Protein AF-A0A7C1W7K2-F1 (afdb_monomer)

Structure (mmCIF, N/CA/C/O backbone):
data_AF-A0A7C1W7K2-F1
#
_entry.id   AF-A0A7C1W7K2-F1
#
loop_
_atom_site.group_PDB
_atom_site.id
_atom_site.type_symbol
_atom_site.label_atom_id
_atom_site.label_alt_id
_atom_site.label_comp_id
_atom_site.label_asym_id
_atom_site.label_entity_id
_atom_site.label_seq_id
_atom_site.pdbx_PDB_ins_code
_atom_site.Cartn_x
_atom_site.Cartn_y
_atom_site.Cartn_z
_atom_site.occupancy
_atom_site.B_iso_or_equiv
_atom_site.auth_seq_id
_atom_site.auth_comp_id
_atom_site.auth_asym_id
_atom_site.auth_atom_id
_atom_site.pdbx_PDB_model_num
ATOM 1 N N . MET A 1 1 ? -28.404 47.675 -40.140 1.00 45.94 1 MET A N 1
ATOM 2 C CA . MET A 1 1 ? -26.987 47.922 -39.804 1.00 45.94 1 MET A CA 1
ATOM 3 C C . MET A 1 1 ? -26.685 47.098 -38.566 1.00 45.94 1 MET A C 1
ATOM 5 O O . MET A 1 1 ? -27.194 47.443 -37.508 1.00 45.94 1 MET A O 1
ATOM 9 N N . GLY A 1 2 ? -26.005 45.960 -38.721 1.00 55.28 2 GLY A N 1
ATOM 10 C CA . GLY A 1 2 ? -25.665 45.081 -37.598 1.00 55.28 2 GLY A CA 1
ATOM 11 C C . GLY A 1 2 ? -24.657 45.755 -36.669 1.00 55.28 2 GLY A C 1
ATOM 12 O O . GLY A 1 2 ? -23.726 46.416 -37.135 1.00 55.28 2 GLY A O 1
ATOM 13 N N . THR A 1 3 ? -24.867 45.655 -35.359 1.00 69.38 3 THR A N 1
ATOM 14 C CA . THR A 1 3 ? -23.939 46.171 -34.350 1.00 69.38 3 THR A CA 1
ATOM 15 C C . THR A 1 3 ? -22.740 45.232 -34.240 1.00 69.38 3 THR A C 1
ATOM 17 O O . THR A 1 3 ? -22.863 44.087 -33.810 1.00 69.38 3 THR A O 1
ATOM 20 N N . ILE A 1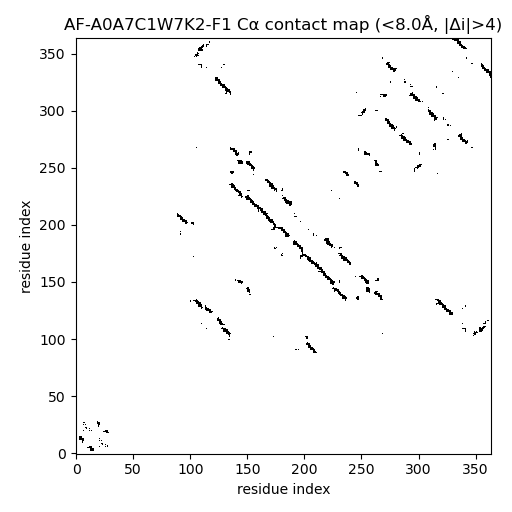 4 ? -21.559 45.718 -34.627 1.00 78.81 4 ILE A N 1
ATOM 21 C CA . ILE A 1 4 ? -20.304 44.970 -34.487 1.00 78.81 4 ILE A CA 1
ATOM 22 C C . ILE A 1 4 ? -20.014 44.782 -32.992 1.00 78.81 4 ILE A C 1
ATOM 24 O O . ILE A 1 4 ? -19.975 45.754 -32.235 1.00 78.81 4 ILE A O 1
ATOM 28 N N . ARG A 1 5 ? -19.825 43.529 -32.565 1.00 84.50 5 ARG A N 1
ATOM 29 C CA . ARG A 1 5 ? -19.473 43.160 -31.185 1.00 84.50 5 ARG A CA 1
ATOM 30 C C . ARG A 1 5 ? -17.991 42.804 -31.096 1.00 84.50 5 ARG A C 1
ATOM 32 O O . ARG A 1 5 ? -17.427 42.276 -32.051 1.00 84.50 5 ARG A O 1
ATOM 39 N N . TYR A 1 6 ? -17.385 43.051 -29.939 1.00 87.50 6 TYR A N 1
ATOM 40 C CA . TYR A 1 6 ? -15.977 42.751 -29.667 1.00 87.50 6 TYR A CA 1
ATOM 41 C C . TYR A 1 6 ? -15.849 41.841 -28.444 1.00 87.50 6 TYR A C 1
ATOM 43 O O . TYR A 1 6 ? -16.637 41.944 -27.503 1.00 87.50 6 TYR A O 1
ATOM 51 N N . CYS A 1 7 ? -14.856 40.952 -28.456 1.00 85.38 7 CYS A N 1
ATOM 52 C CA . CYS A 1 7 ? -14.532 40.091 -27.324 1.00 85.38 7 CYS A CA 1
ATOM 53 C C . CYS A 1 7 ? -14.009 40.917 -26.146 1.00 85.38 7 CYS A C 1
ATOM 55 O O . CYS A 1 7 ? -13.028 41.647 -26.291 1.00 85.38 7 CYS A O 1
ATOM 57 N N . LYS A 1 8 ? -14.602 40.736 -24.959 1.00 85.62 8 LYS A N 1
ATOM 58 C CA . LYS A 1 8 ? -14.179 41.435 -23.733 1.00 85.62 8 LYS A CA 1
ATOM 59 C C . LYS A 1 8 ? -12.743 41.119 -23.294 1.00 85.62 8 LYS A C 1
ATOM 61 O O . LYS A 1 8 ? -12.138 41.950 -22.631 1.00 85.62 8 LYS A O 1
ATOM 66 N N . LYS A 1 9 ? -12.206 39.941 -23.641 1.00 87.94 9 LYS A N 1
ATOM 67 C CA . LYS A 1 9 ? -10.846 39.525 -23.250 1.00 87.94 9 LYS A CA 1
ATOM 68 C C . LYS A 1 9 ? -9.782 40.028 -24.215 1.00 87.94 9 LYS A C 1
ATOM 70 O O . LYS A 1 9 ? -8.797 40.611 -23.792 1.00 87.94 9 LYS A O 1
ATOM 75 N N . CYS A 1 10 ? -9.960 39.746 -25.505 1.00 89.62 10 CYS A N 1
ATOM 76 C CA . CYS A 1 10 ? -8.891 39.894 -26.494 1.00 89.62 10 CYS A CA 1
ATOM 77 C C . CYS A 1 10 ? -9.176 40.957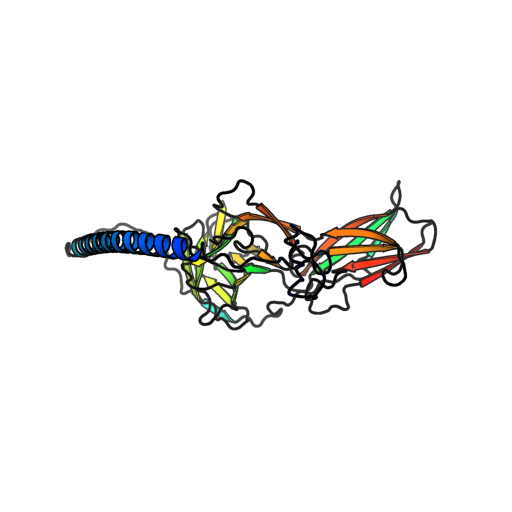 -27.565 1.00 89.62 10 CYS A C 1
ATOM 79 O O . CYS A 1 10 ? -8.391 41.101 -28.494 1.00 89.62 10 CYS A O 1
ATOM 81 N N . GLY A 1 11 ? -10.317 41.652 -27.503 1.00 88.06 11 GLY A N 1
ATOM 82 C CA . GLY A 1 11 ? -10.660 42.742 -28.425 1.00 88.06 11 GLY A CA 1
ATOM 83 C C . GLY A 1 11 ? -11.011 42.325 -29.860 1.00 88.06 11 GLY A C 1
ATOM 84 O O . GLY A 1 11 ? -11.332 43.185 -30.674 1.00 88.06 11 GLY A O 1
ATOM 85 N N . ALA A 1 12 ? -10.992 41.029 -30.186 1.00 89.56 12 ALA A N 1
ATOM 86 C CA . ALA A 1 12 ? -11.326 40.539 -31.524 1.00 89.56 12 ALA A CA 1
ATOM 87 C C . ALA A 1 12 ? -12.797 40.812 -31.885 1.00 89.56 12 ALA A C 1
ATOM 89 O O . ALA A 1 12 ? -13.678 40.723 -31.025 1.00 89.56 12 ALA A O 1
ATOM 90 N N . THR A 1 13 ? -13.073 41.104 -33.158 1.00 90.38 13 THR A N 1
ATOM 91 C CA . THR A 1 13 ? -14.437 41.233 -33.688 1.00 90.38 13 THR A CA 1
ATOM 92 C C . THR A 1 13 ? -15.157 39.888 -33.652 1.00 90.38 13 THR A C 1
ATOM 94 O O . THR A 1 13 ? -14.608 38.853 -34.028 1.00 90.38 13 THR A O 1
ATOM 97 N N . LEU A 1 14 ? -16.400 39.893 -33.179 1.00 85.50 14 LEU A N 1
ATOM 98 C CA . LEU A 1 14 ? -17.225 38.697 -33.058 1.00 85.50 14 LEU A CA 1
ATOM 99 C C . LEU A 1 14 ? -18.255 38.646 -34.192 1.00 85.50 14 LEU A C 1
ATOM 101 O O . LEU A 1 14 ? -18.975 39.633 -34.387 1.00 85.50 14 LEU A O 1
ATOM 105 N N . PRO A 1 15 ? -18.381 37.508 -34.898 1.00 81.75 15 PRO A N 1
ATOM 106 C CA . PRO A 1 15 ? -19.473 37.293 -35.840 1.00 81.75 15 PRO A CA 1
ATOM 107 C C . PRO A 1 15 ? -20.847 37.384 -35.150 1.00 81.75 15 PRO A C 1
ATOM 109 O O . PRO A 1 15 ? -20.985 37.136 -33.943 1.00 81.75 15 PRO A O 1
ATOM 112 N N . GLU A 1 16 ? -21.887 37.743 -35.907 1.00 80.56 16 GLU A N 1
ATOM 113 C CA . GLU A 1 16 ? -23.258 37.752 -35.386 1.00 80.56 16 GLU A CA 1
ATOM 114 C C . GLU A 1 16 ? -23.649 36.354 -34.867 1.00 80.56 16 GLU A C 1
ATOM 116 O O . GLU A 1 16 ? -23.307 35.335 -35.458 1.00 80.56 16 GLU A O 1
ATOM 121 N N . GLY A 1 17 ? -24.320 36.300 -33.711 1.00 77.69 17 GLY A N 1
ATOM 122 C CA . GLY A 1 17 ? -24.773 35.046 -33.089 1.00 77.69 17 GLY A CA 1
ATOM 123 C C . GLY A 1 17 ? -23.731 34.257 -32.281 1.00 77.69 17 GLY A C 1
ATOM 124 O O . GLY A 1 17 ? -24.109 33.330 -31.572 1.00 77.69 17 GLY A O 1
ATOM 125 N N . VAL A 1 18 ? -22.446 34.627 -32.307 1.00 79.44 18 VAL A N 1
ATOM 126 C CA . VAL A 1 18 ? -21.399 33.886 -31.581 1.00 79.44 18 VAL A CA 1
ATOM 127 C C . VAL A 1 18 ? -21.320 34.309 -30.108 1.00 79.44 18 VAL A C 1
ATOM 129 O O . VAL A 1 18 ? -21.151 35.492 -29.806 1.00 79.44 18 VAL A O 1
ATOM 132 N N . ASN A 1 19 ? -21.406 33.330 -29.199 1.00 83.25 19 ASN A N 1
ATOM 133 C CA . ASN A 1 19 ? -21.320 33.527 -27.743 1.00 83.25 19 ASN A CA 1
ATOM 134 C C . ASN A 1 19 ? -19.978 33.085 -27.141 1.00 83.25 19 ASN A C 1
ATOM 136 O O . ASN A 1 19 ? -19.748 33.321 -25.962 1.00 83.25 19 ASN A O 1
ATOM 140 N N . VAL A 1 20 ? -19.079 32.481 -27.921 1.00 86.38 20 VAL A N 1
ATOM 141 C CA . VAL A 1 20 ? -17.734 32.081 -27.477 1.00 86.38 20 VAL A CA 1
ATOM 142 C C . VAL A 1 20 ? -16.716 32.671 -28.433 1.00 86.38 20 VAL A C 1
ATOM 144 O O . VAL A 1 20 ? -16.828 32.485 -29.640 1.00 86.38 20 VAL A O 1
ATOM 147 N N . CYS A 1 21 ? -15.735 33.416 -27.924 1.00 85.94 21 CYS A N 1
ATOM 148 C CA . CYS A 1 21 ? -14.742 34.033 -28.795 1.00 85.94 21 CYS A CA 1
ATOM 149 C C . CYS A 1 21 ? -13.886 32.953 -29.483 1.00 85.94 21 CYS A C 1
ATOM 151 O O . CYS A 1 21 ? -13.169 32.243 -28.780 1.00 85.94 21 CYS A O 1
ATOM 153 N N . PRO A 1 22 ? -13.873 32.860 -30.825 1.00 85.12 22 PRO A N 1
ATOM 154 C CA . PRO A 1 22 ? -13.097 31.836 -31.527 1.00 85.12 22 PRO A CA 1
ATOM 155 C C . PRO A 1 22 ? -11.583 32.037 -31.391 1.00 85.12 22 PRO A C 1
ATOM 157 O O . PRO A 1 22 ? -10.827 31.103 -31.607 1.00 85.12 22 PRO A O 1
ATOM 160 N N . ASN A 1 23 ? -11.136 33.240 -31.014 1.00 89.62 23 ASN A N 1
ATOM 161 C CA . ASN A 1 23 ? -9.713 33.531 -30.860 1.00 89.62 23 ASN A CA 1
ATOM 162 C C . ASN A 1 23 ? -9.169 33.201 -29.460 1.00 89.62 23 ASN A C 1
ATOM 164 O O . ASN A 1 23 ? -7.979 32.966 -29.305 1.00 89.62 23 ASN A O 1
ATOM 168 N N . CYS A 1 24 ? -10.005 33.229 -28.415 1.00 87.31 24 CYS A N 1
ATOM 169 C CA . CYS A 1 24 ? -9.519 33.073 -27.036 1.00 87.31 24 CYS A CA 1
ATOM 170 C C . CYS A 1 24 ? -10.395 32.189 -26.136 1.00 87.31 24 CYS A C 1
ATOM 172 O O . CYS A 1 24 ? -10.182 32.165 -24.925 1.00 87.31 24 CYS A O 1
ATOM 174 N N . GLY A 1 25 ? -11.437 31.561 -26.683 1.00 83.12 25 GLY A N 1
ATOM 175 C CA . GLY A 1 25 ? -12.327 30.638 -25.974 1.00 83.12 25 GLY A CA 1
ATOM 176 C C . GLY A 1 25 ? -13.255 31.265 -24.927 1.00 83.12 25 GLY A C 1
ATOM 177 O O . GLY A 1 25 ? -14.030 30.552 -24.302 1.00 83.12 25 GLY A O 1
ATOM 178 N N . MET A 1 26 ? -13.222 32.586 -24.707 1.00 83.81 26 MET A N 1
ATOM 179 C CA . MET A 1 26 ? -14.008 33.196 -23.627 1.00 83.81 26 MET A CA 1
ATOM 180 C C . MET A 1 26 ? -15.488 33.334 -24.003 1.00 83.81 26 MET A C 1
ATOM 182 O O . MET A 1 26 ? -15.830 33.982 -25.001 1.00 83.81 26 MET A O 1
ATOM 186 N N . LEU A 1 27 ? -16.360 32.809 -23.140 1.00 84.62 27 LEU A N 1
ATOM 187 C CA . LEU A 1 27 ? -17.810 32.954 -23.225 1.00 84.62 27 LEU A CA 1
ATOM 188 C C . LEU A 1 27 ? -18.235 34.420 -22.995 1.00 84.62 27 LEU A C 1
ATOM 190 O O . LEU A 1 27 ? -17.823 35.066 -22.034 1.00 84.62 27 LEU A O 1
ATOM 194 N N . GLN A 1 28 ? -19.062 34.963 -23.883 1.00 83.38 28 GLN A N 1
ATOM 195 C CA . GLN A 1 28 ? -19.565 36.333 -23.847 1.00 83.38 28 GLN A CA 1
ATOM 196 C C . GLN A 1 28 ? -20.984 36.332 -23.266 1.00 83.38 28 GLN A C 1
ATOM 198 O O . GLN A 1 28 ? -21.970 36.327 -23.999 1.00 83.38 28 GLN A O 1
ATOM 203 N N . THR A 1 29 ? -21.106 36.312 -21.938 1.00 72.19 29 THR A N 1
ATOM 204 C CA . THR A 1 29 ? -22.416 36.364 -21.273 1.00 72.19 29 THR A CA 1
ATOM 205 C C . THR A 1 29 ? -23.039 37.759 -21.410 1.00 72.19 29 THR A C 1
ATOM 207 O O . THR A 1 29 ? -22.445 38.788 -21.059 1.00 72.19 29 THR A O 1
ATOM 210 N N . SER A 1 30 ? -24.259 37.820 -21.950 1.00 53.56 30 SER A N 1
ATOM 211 C CA . SER A 1 30 ? -25.086 39.025 -21.917 1.00 53.56 30 SER A CA 1
ATOM 212 C C . SER A 1 30 ? -25.728 39.161 -20.537 1.00 53.56 30 SER A C 1
ATOM 214 O O . SER A 1 30 ? -26.407 38.244 -20.080 1.00 53.56 30 SER A O 1
ATOM 216 N N . SER A 1 31 ? -25.535 40.312 -19.891 1.00 45.88 31 SER A N 1
ATOM 217 C CA . SER A 1 31 ? -26.195 40.674 -18.632 1.00 45.88 31 SER A CA 1
ATOM 218 C C . SER A 1 31 ? -27.718 40.625 -18.807 1.00 45.88 31 SER A C 1
ATOM 220 O O . SER A 1 31 ? -28.294 41.494 -19.462 1.00 45.88 31 SER A O 1
ATOM 222 N N . SER A 1 32 ? -28.372 39.598 -18.259 1.00 43.59 32 SER A N 1
ATOM 223 C CA . SER A 1 32 ? -29.831 39.487 -18.256 1.00 43.59 32 SER A CA 1
ATOM 224 C C . SER A 1 32 ? -30.368 39.895 -16.883 1.00 43.59 32 SER A C 1
ATOM 226 O O . SER A 1 32 ? -30.193 39.226 -15.869 1.00 43.59 32 SER A O 1
ATOM 228 N N . LYS A 1 33 ? -31.043 41.046 -16.845 1.00 43.16 33 LYS A N 1
ATOM 229 C CA . LYS A 1 33 ? -31.734 41.569 -15.656 1.00 43.16 33 LYS A CA 1
ATOM 230 C C . LYS A 1 33 ? -33.000 40.768 -15.280 1.00 43.16 33 LYS A C 1
ATOM 232 O O . LYS A 1 33 ? -33.741 41.205 -14.410 1.00 43.16 33 LYS A O 1
ATOM 237 N N . SER A 1 34 ? -33.267 39.613 -15.901 1.00 48.72 34 SER A N 1
ATOM 238 C CA . SER A 1 34 ? -34.472 38.802 -15.654 1.00 48.72 34 SER A CA 1
ATOM 239 C C . SER A 1 34 ? -34.296 37.699 -14.603 1.00 48.72 34 SER A C 1
ATOM 241 O O . SER A 1 34 ? -35.293 37.219 -14.076 1.00 48.72 34 SER A O 1
ATOM 243 N N . VAL A 1 35 ? -33.061 37.313 -14.255 1.00 49.94 35 VAL A N 1
ATOM 244 C CA . VAL A 1 35 ? -32.801 36.214 -13.298 1.00 49.94 35 VAL A CA 1
ATOM 245 C C . VAL A 1 35 ? -32.956 36.665 -11.838 1.00 49.94 35 VAL A C 1
ATOM 247 O O . VAL A 1 35 ? -33.403 35.895 -10.991 1.00 49.94 35 VAL A O 1
ATOM 250 N N . LEU A 1 36 ? -32.694 37.944 -11.542 1.00 47.72 36 LEU A N 1
ATOM 251 C CA . LEU A 1 36 ? -32.759 38.473 -10.172 1.00 47.72 36 LEU A CA 1
ATOM 252 C C . LEU A 1 36 ? -34.176 38.409 -9.567 1.00 47.72 36 LEU A C 1
ATOM 254 O O . LEU A 1 36 ? -34.328 38.195 -8.369 1.00 47.72 36 LEU A O 1
ATOM 258 N N . SER A 1 37 ? -35.219 38.547 -10.395 1.00 50.56 37 SER A N 1
ATOM 259 C CA . SER A 1 37 ? -36.613 38.487 -9.933 1.00 50.56 37 SER A CA 1
ATOM 260 C C . SER A 1 37 ? -37.058 37.072 -9.560 1.00 50.56 37 SER A C 1
ATOM 262 O O . SER A 1 37 ? -37.907 36.927 -8.688 1.00 50.56 37 SER A O 1
ATOM 264 N N . ALA A 1 38 ? -36.510 36.036 -10.201 1.00 55.28 38 ALA A N 1
ATOM 265 C CA . ALA A 1 38 ? -36.847 34.650 -9.885 1.00 55.28 38 ALA A CA 1
ATOM 266 C C . ALA A 1 38 ? -36.164 34.195 -8.586 1.00 55.28 38 ALA A C 1
ATOM 268 O O . ALA A 1 38 ? -36.787 33.529 -7.765 1.00 55.28 38 ALA A O 1
ATOM 269 N N . ILE A 1 39 ? -34.921 34.634 -8.355 1.00 61.81 39 ILE A N 1
ATOM 270 C CA . ILE A 1 39 ? -34.159 34.306 -7.141 1.00 61.81 39 ILE A CA 1
ATOM 271 C C . ILE A 1 39 ? -34.828 34.894 -5.889 1.00 61.81 39 ILE A C 1
ATOM 273 O O . ILE A 1 39 ? -34.931 34.207 -4.877 1.00 61.81 39 ILE A O 1
ATOM 277 N N . ILE A 1 40 ? -35.350 36.125 -5.959 1.00 66.69 40 ILE A N 1
ATOM 278 C CA . ILE A 1 40 ? -36.052 36.750 -4.822 1.00 66.69 40 ILE A CA 1
ATOM 279 C C . ILE A 1 40 ? -37.339 35.986 -4.469 1.00 66.69 40 ILE A C 1
ATOM 281 O O . ILE A 1 40 ? -37.640 35.806 -3.292 1.00 66.69 40 ILE A O 1
ATOM 285 N N . VAL A 1 41 ? -38.079 35.496 -5.469 1.00 67.88 41 VAL A N 1
ATOM 286 C CA . VAL A 1 41 ? -39.301 34.709 -5.232 1.00 67.88 41 VAL A CA 1
ATOM 287 C C . VAL A 1 41 ? -38.967 33.343 -4.629 1.00 67.88 41 VAL A C 1
ATOM 289 O O . VAL A 1 41 ? -39.630 32.931 -3.683 1.00 67.88 41 VAL A O 1
ATOM 292 N N . VAL A 1 42 ? -37.914 32.672 -5.105 1.00 69.62 42 VAL A N 1
ATOM 293 C CA . VAL A 1 42 ? -37.476 31.383 -4.542 1.00 69.62 42 VAL A CA 1
ATOM 294 C C . VAL A 1 42 ? -36.988 31.547 -3.101 1.00 69.62 42 VAL A C 1
ATOM 296 O O . VAL A 1 42 ? -37.401 30.765 -2.252 1.00 69.62 42 VAL A O 1
ATOM 299 N N . MET A 1 43 ? -36.211 32.593 -2.791 1.00 70.31 43 MET A N 1
ATOM 300 C CA . MET A 1 43 ? -35.745 32.848 -1.419 1.00 70.31 43 MET A CA 1
ATOM 301 C C . MET A 1 43 ? -36.884 33.167 -0.440 1.00 70.31 43 MET A C 1
ATOM 303 O O . MET A 1 43 ? -36.829 32.773 0.722 1.00 70.31 43 MET A O 1
ATOM 307 N N . LEU A 1 44 ? -37.944 33.844 -0.892 1.00 71.31 44 LEU A N 1
ATOM 308 C CA . LEU A 1 44 ? -39.124 34.093 -0.056 1.00 71.31 44 LEU A CA 1
ATOM 309 C C . LEU A 1 44 ? -39.926 32.812 0.213 1.00 71.31 44 LEU A C 1
ATOM 311 O O . LEU A 1 44 ? -40.418 32.623 1.325 1.00 71.31 44 LEU A O 1
ATOM 315 N N . VAL A 1 45 ? -40.037 31.920 -0.775 1.00 73.12 45 VAL A N 1
ATOM 316 C CA . VAL A 1 45 ? -40.736 30.636 -0.613 1.00 73.12 45 VAL A CA 1
ATOM 317 C C . VAL A 1 45 ? -39.943 29.684 0.286 1.00 73.12 45 VAL A C 1
ATOM 319 O O . VAL A 1 45 ? -40.540 29.051 1.156 1.00 73.12 45 VAL A O 1
ATOM 322 N N . THR A 1 46 ? -38.614 29.616 0.154 1.00 68.19 46 THR A N 1
ATOM 323 C CA . THR A 1 46 ? -37.780 28.782 1.036 1.00 68.19 46 THR A CA 1
ATOM 324 C C . THR A 1 46 ? -37.759 29.300 2.470 1.00 68.19 46 THR A C 1
ATOM 326 O O . THR A 1 46 ? -37.831 28.491 3.390 1.00 68.19 46 THR A O 1
ATOM 329 N N . ALA A 1 47 ? -37.763 30.619 2.690 1.00 73.88 47 ALA A N 1
ATOM 330 C CA . ALA A 1 47 ? -37.877 31.187 4.034 1.00 73.88 47 ALA A CA 1
ATOM 331 C C . ALA A 1 47 ? -39.225 30.844 4.700 1.00 73.88 47 ALA A C 1
ATOM 333 O O . ALA A 1 47 ? -39.259 30.480 5.873 1.00 73.88 47 ALA A O 1
ATOM 334 N N . LEU A 1 48 ? -40.336 30.898 3.955 1.00 69.88 48 LEU A N 1
ATOM 335 C CA . LEU A 1 48 ? -41.665 30.547 4.477 1.00 69.88 48 LEU A CA 1
ATOM 336 C C . LEU A 1 48 ? -41.797 29.050 4.803 1.00 69.88 48 LEU A C 1
ATOM 338 O O . LEU A 1 48 ? -42.377 28.687 5.831 1.00 69.88 48 LEU A O 1
ATOM 342 N N . LEU A 1 49 ? -41.234 28.179 3.962 1.00 69.12 49 LEU A N 1
ATOM 343 C CA . LEU A 1 49 ? -41.208 26.736 4.222 1.00 69.12 49 LEU A CA 1
ATOM 344 C C . LEU A 1 49 ? -40.2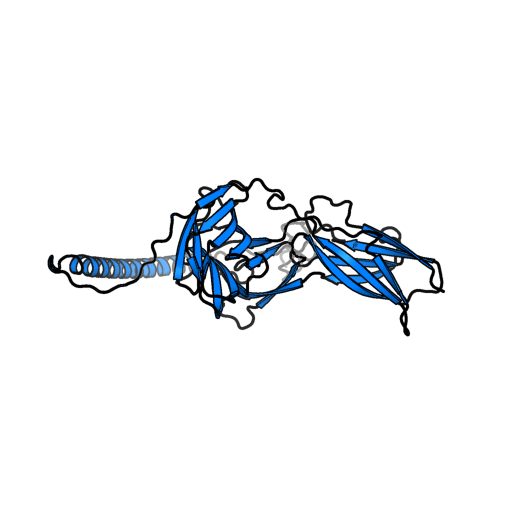53 26.382 5.372 1.00 69.12 49 LEU A C 1
ATOM 346 O O . LEU A 1 49 ? -40.598 25.549 6.206 1.00 69.12 49 LEU A O 1
ATOM 350 N N . GLY A 1 50 ? -39.111 27.067 5.476 1.00 69.50 50 GLY A N 1
ATOM 351 C CA . GLY A 1 50 ? -38.134 26.881 6.550 1.00 69.50 50 GLY A CA 1
ATOM 352 C C . GLY A 1 50 ? -38.689 27.222 7.932 1.00 69.50 50 GLY A C 1
ATOM 353 O O . GLY A 1 50 ? -38.509 26.443 8.859 1.00 69.50 50 GLY A O 1
ATOM 354 N N . VAL A 1 51 ? -39.441 28.321 8.074 1.00 69.06 51 VAL A N 1
ATOM 355 C CA . VAL A 1 51 ? -40.081 28.684 9.357 1.00 69.06 51 VAL A CA 1
ATOM 356 C C . VAL A 1 51 ? -41.145 27.659 9.764 1.00 69.06 51 VAL A C 1
ATOM 358 O O . VAL A 1 51 ? -41.265 27.327 10.941 1.00 69.06 51 VAL A O 1
ATOM 361 N N . SER A 1 52 ? -41.877 27.109 8.792 1.00 63.91 52 SER A N 1
ATOM 362 C CA . SER A 1 52 ? -42.882 26.066 9.041 1.00 63.91 52 SER A CA 1
ATOM 363 C C . SER A 1 52 ? -42.234 24.748 9.489 1.00 63.91 52 SER A C 1
ATOM 365 O O . SER A 1 52 ? -42.747 24.079 10.382 1.00 63.91 52 SER A O 1
ATOM 367 N N . PHE A 1 53 ? -41.081 24.402 8.910 1.00 59.81 53 PHE A N 1
ATOM 368 C CA . PHE A 1 53 ? -40.286 23.234 9.295 1.00 59.81 53 PHE A CA 1
ATOM 369 C C . PHE A 1 53 ? -39.630 23.408 10.675 1.00 59.81 53 PHE A C 1
ATOM 371 O O . PHE A 1 53 ? -39.637 22.480 11.479 1.00 59.81 53 PHE A O 1
ATOM 378 N N . PHE A 1 54 ? -39.149 24.614 10.996 1.00 59.16 54 PHE A N 1
ATOM 379 C CA . PHE A 1 54 ? -38.553 24.919 12.302 1.00 59.16 54 PHE A CA 1
ATOM 380 C C . PHE A 1 54 ? -39.572 24.823 13.446 1.00 59.16 54 PHE A C 1
ATOM 382 O O . PHE A 1 54 ? -39.257 24.270 14.495 1.00 59.16 54 PHE A O 1
ATOM 389 N N . MET A 1 55 ? -40.814 25.282 13.234 1.00 60.94 55 MET A N 1
ATOM 390 C CA . MET A 1 55 ? -41.883 25.108 14.229 1.00 60.94 55 MET A CA 1
ATOM 391 C C . MET A 1 55 ? -42.264 23.634 14.435 1.00 60.94 55 MET A C 1
ATOM 393 O O . MET A 1 55 ? -42.607 23.252 15.548 1.00 60.94 55 MET A O 1
ATOM 397 N N . MET A 1 56 ? -42.165 22.793 13.399 1.00 60.28 56 MET A N 1
ATOM 398 C CA . MET A 1 56 ? -42.426 21.353 13.522 1.00 60.28 56 MET A CA 1
ATOM 399 C C . MET A 1 56 ? -41.320 20.622 14.305 1.00 60.28 56 MET A C 1
ATOM 401 O O . MET A 1 56 ? -41.619 19.718 15.079 1.00 60.28 56 MET A O 1
ATOM 405 N N . LEU A 1 57 ? -40.054 21.024 14.147 1.00 55.59 57 LEU A N 1
ATOM 406 C CA . LEU A 1 57 ? -38.928 20.453 14.901 1.00 55.59 57 LEU A CA 1
ATOM 407 C C . LEU A 1 57 ? -38.969 20.811 16.394 1.00 55.59 57 LEU A C 1
ATOM 409 O O . LEU A 1 57 ? -38.629 19.975 17.229 1.00 55.59 57 LEU A O 1
ATOM 413 N N . GLU A 1 58 ? -39.422 22.018 16.741 1.00 58.56 58 GLU A N 1
ATOM 414 C CA . GLU A 1 58 ? -39.534 22.443 18.144 1.00 58.56 58 GLU A CA 1
ATOM 415 C C . GLU A 1 58 ? -40.651 21.696 18.902 1.00 58.56 58 GLU A C 1
ATOM 417 O O . GLU A 1 58 ? -40.554 21.495 20.114 1.00 58.56 58 GLU A O 1
ATOM 422 N N . ASP A 1 59 ? -41.697 21.242 18.202 1.00 55.44 59 ASP A N 1
ATOM 423 C CA . ASP A 1 59 ? -42.720 20.367 18.791 1.00 55.44 59 ASP A CA 1
ATOM 424 C C . ASP A 1 59 ? -42.189 18.938 19.012 1.00 55.44 59 ASP A C 1
ATOM 426 O O . ASP A 1 59 ? -42.483 18.335 20.045 1.00 55.44 59 ASP A O 1
ATOM 430 N N . ILE A 1 60 ? -41.339 18.423 18.112 1.00 56.41 60 ILE A N 1
ATOM 431 C CA . ILE A 1 60 ? -40.700 17.102 18.261 1.00 56.41 60 ILE A CA 1
ATOM 432 C C . ILE A 1 60 ? -39.700 17.098 19.432 1.00 56.41 60 ILE A C 1
ATOM 434 O O . ILE A 1 60 ? -39.678 16.140 20.208 1.00 56.41 60 ILE A O 1
ATOM 438 N N . SER A 1 61 ? -38.925 18.173 19.632 1.00 54.78 61 SER A N 1
ATOM 439 C CA . SER A 1 61 ? -37.963 18.243 20.747 1.00 54.78 61 SER A CA 1
ATOM 440 C C . SER A 1 61 ? -38.655 18.280 22.119 1.00 54.78 61 SER A C 1
ATOM 442 O O . SER A 1 61 ? -38.198 17.648 23.075 1.00 54.78 61 SER A O 1
ATOM 444 N N . LYS A 1 62 ? -39.806 18.960 22.217 1.00 54.50 62 LYS A N 1
ATOM 445 C CA . LYS A 1 62 ? -40.613 19.012 23.450 1.00 54.50 62 LYS A CA 1
ATOM 446 C C . LYS A 1 62 ? -41.282 17.675 23.772 1.00 54.50 62 LYS A C 1
ATOM 448 O O . LYS A 1 62 ? -41.559 17.401 24.942 1.00 54.50 62 LYS A O 1
ATOM 453 N N . GLU A 1 63 ? -41.542 16.838 22.769 1.00 53.41 63 GLU A N 1
ATOM 454 C CA . GLU A 1 63 ? -42.074 15.487 22.970 1.00 53.41 63 GLU A CA 1
ATOM 455 C C . GLU A 1 63 ? -40.982 14.507 23.435 1.00 53.41 63 GLU A C 1
ATOM 457 O O . GLU A 1 63 ? -41.241 13.692 24.325 1.00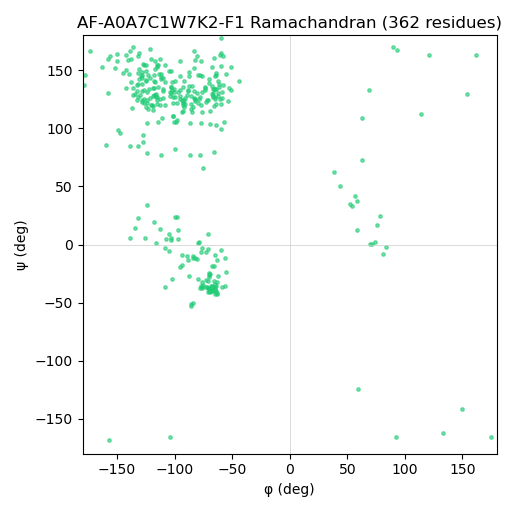 53.41 63 GLU A O 1
ATOM 462 N N . SER A 1 64 ? -39.740 14.645 22.945 1.00 50.38 64 SER A N 1
ATOM 463 C CA . SER A 1 64 ? -38.605 13.833 23.411 1.00 50.38 64 SER A CA 1
ATOM 464 C C . SER A 1 64 ? -38.191 14.137 24.854 1.00 50.38 64 SER A C 1
ATOM 466 O O . SER A 1 64 ? -37.948 13.207 25.620 1.00 50.38 64 SER A O 1
ATOM 468 N N . GLU A 1 65 ? -38.191 15.404 25.283 1.00 48.16 65 GLU A N 1
ATOM 469 C CA . GLU A 1 65 ? -37.855 15.761 26.675 1.00 48.16 65 GLU A CA 1
ATOM 470 C C . GLU A 1 65 ? -38.871 15.185 27.679 1.00 48.16 65 GLU A C 1
ATOM 472 O O . GLU A 1 65 ? -38.494 14.688 28.743 1.00 48.16 65 GLU A O 1
ATOM 477 N N . ARG A 1 66 ? -40.159 15.130 27.307 1.00 46.84 66 ARG A N 1
ATOM 478 C CA . ARG A 1 66 ? -41.199 14.471 28.122 1.00 46.84 66 ARG A CA 1
ATOM 479 C C . ARG A 1 66 ? -41.058 12.950 28.175 1.00 46.84 66 ARG A C 1
ATOM 481 O O . ARG A 1 66 ? -41.527 12.336 29.134 1.00 46.84 66 ARG A O 1
ATOM 488 N N . PHE A 1 67 ? -40.433 12.342 27.168 1.00 41.28 67 PHE A N 1
ATOM 489 C CA . PHE A 1 67 ? -40.141 10.909 27.155 1.00 41.28 67 PHE A CA 1
ATOM 490 C C . PHE A 1 67 ? -38.969 10.561 28.090 1.00 41.28 67 PHE A C 1
ATOM 492 O O . PHE A 1 67 ? -39.020 9.537 28.771 1.00 41.28 67 PHE A O 1
ATOM 499 N N . PHE A 1 68 ? -37.966 11.441 28.203 1.00 42.69 68 PHE A N 1
ATOM 500 C CA . PHE A 1 68 ? -36.813 11.241 29.090 1.00 42.69 68 PHE A CA 1
ATOM 501 C C . PHE A 1 68 ? -37.119 11.502 30.575 1.00 42.69 68 PHE A C 1
ATOM 503 O O . PHE A 1 68 ? -36.657 10.743 31.430 1.00 42.69 68 PHE A O 1
ATOM 510 N N . GLU A 1 69 ? -37.956 12.487 30.922 1.00 39.62 69 GLU A N 1
ATOM 511 C CA . GLU A 1 69 ? -38.311 12.737 32.334 1.00 39.62 69 GLU A CA 1
ATOM 512 C C . GLU A 1 69 ? -39.213 11.648 32.948 1.00 39.62 69 GLU A C 1
ATOM 514 O O . GLU A 1 69 ? -39.160 11.414 34.157 1.00 39.62 69 GLU A O 1
ATOM 519 N N . ASN A 1 70 ? -39.983 10.913 32.137 1.00 40.41 70 ASN A N 1
ATOM 520 C CA . ASN A 1 70 ? -40.800 9.790 32.617 1.00 40.41 70 ASN A CA 1
ATOM 521 C C . ASN A 1 70 ? -40.011 8.481 32.809 1.00 40.41 70 ASN A C 1
ATOM 523 O O . ASN A 1 70 ? -40.527 7.564 33.447 1.00 40.41 70 ASN A O 1
ATOM 527 N N . SER A 1 71 ? -38.771 8.385 32.310 1.00 44.72 71 SER A N 1
ATOM 528 C CA . SER A 1 71 ? -37.926 7.194 32.490 1.00 44.72 71 SER A CA 1
ATOM 529 C C . SER A 1 71 ? -37.083 7.223 33.774 1.00 44.72 71 SER A C 1
ATOM 531 O O . SER A 1 71 ? -36.566 6.184 34.174 1.00 44.72 71 SER A O 1
ATOM 533 N N . ASN A 1 72 ? -36.963 8.377 34.445 1.00 39.62 72 ASN A N 1
ATOM 534 C CA . ASN A 1 72 ? -36.071 8.560 35.602 1.00 39.62 72 ASN A CA 1
ATOM 535 C C . ASN A 1 72 ? -36.774 8.602 36.971 1.00 39.62 72 ASN A C 1
ATOM 537 O O . ASN A 1 72 ? -36.130 8.869 37.983 1.00 39.62 72 ASN A O 1
ATOM 541 N N . ASN A 1 73 ? -38.071 8.288 37.045 1.00 39.88 73 ASN A N 1
ATOM 542 C CA . ASN A 1 73 ? -38.795 8.158 38.314 1.00 39.88 73 ASN A CA 1
ATOM 543 C C . ASN A 1 73 ? -39.459 6.780 38.435 1.00 39.88 73 ASN A C 1
ATOM 545 O O . ASN A 1 73 ? -40.663 6.623 38.241 1.00 39.88 73 ASN A O 1
ATOM 549 N N . GLY A 1 74 ? -38.656 5.773 38.788 1.00 31.12 74 GLY A N 1
ATOM 550 C CA . GLY A 1 74 ? -39.127 4.411 39.028 1.00 31.12 74 GLY A CA 1
ATOM 551 C C . GLY A 1 74 ? -38.172 3.567 39.874 1.00 31.12 74 GLY A C 1
ATOM 552 O O . GLY A 1 74 ? -37.395 2.795 39.341 1.00 31.12 74 GLY A O 1
ATOM 553 N N . ASN A 1 75 ? -38.319 3.684 41.196 1.00 34.81 75 ASN A N 1
ATOM 554 C CA . ASN A 1 75 ? -38.040 2.683 42.235 1.00 34.81 75 ASN A CA 1
ATOM 555 C C . ASN A 1 75 ? -36.616 2.141 42.479 1.00 34.81 75 ASN A C 1
ATOM 557 O O . ASN A 1 75 ? -36.120 1.220 41.843 1.00 34.81 75 ASN A O 1
ATOM 561 N N . SER A 1 76 ? -36.099 2.582 43.630 1.00 37.34 76 SER A N 1
ATOM 562 C CA . SER A 1 76 ? -35.307 1.797 44.580 1.00 37.34 76 SER A CA 1
ATOM 563 C C . SER A 1 76 ? -36.040 0.504 44.994 1.00 37.34 76 SER A C 1
ATOM 565 O O . SER A 1 76 ? -37.139 0.609 45.540 1.00 37.34 76 SER A O 1
ATOM 567 N N . MET A 1 77 ? -35.415 -0.665 44.801 1.00 32.62 77 MET A N 1
ATOM 568 C CA . MET A 1 77 ? -35.342 -1.835 45.711 1.00 32.62 77 MET A CA 1
ATOM 569 C C . MET A 1 77 ? -35.112 -3.144 44.934 1.00 32.62 77 MET A C 1
ATOM 571 O O . MET A 1 77 ? -35.923 -3.488 44.083 1.00 32.62 77 MET A O 1
ATOM 575 N N . GLY A 1 78 ? -34.113 -3.925 45.366 1.00 31.73 78 GLY A N 1
ATOM 576 C CA . GLY A 1 78 ? -34.127 -5.392 45.277 1.00 31.73 78 GLY A CA 1
ATOM 577 C C . GLY A 1 78 ? -33.094 -6.027 44.345 1.00 31.73 78 GLY A C 1
ATOM 578 O O . GLY A 1 78 ? -33.204 -5.907 43.132 1.00 31.73 78 GLY A O 1
ATOM 579 N N . ASP A 1 79 ? -32.138 -6.739 44.950 1.00 35.91 79 ASP A N 1
ATOM 580 C CA . ASP A 1 79 ? -31.315 -7.789 44.338 1.00 35.91 79 ASP A CA 1
ATOM 581 C C . ASP A 1 79 ? -32.143 -8.752 43.467 1.00 35.91 79 ASP A C 1
ATOM 583 O O . ASP A 1 79 ? -33.219 -9.176 43.884 1.00 35.91 79 ASP A O 1
ATOM 587 N N . GLU A 1 80 ? -31.602 -9.168 42.317 1.00 35.00 80 GLU A N 1
ATOM 588 C CA . GLU A 1 80 ? -31.261 -10.572 42.023 1.00 35.00 80 GLU A CA 1
ATOM 589 C C . GLU A 1 80 ? -30.603 -10.699 40.635 1.00 35.00 80 GLU A C 1
ATOM 591 O O . GLU A 1 80 ? -30.872 -9.938 39.709 1.00 35.00 80 GLU A O 1
ATOM 596 N N . GLY A 1 81 ? -29.663 -11.640 40.538 1.00 35.12 81 GLY A N 1
ATOM 597 C CA . GLY A 1 81 ? -28.653 -11.736 39.490 1.00 35.12 81 GLY A CA 1
ATOM 598 C C . GLY A 1 81 ? -29.165 -11.950 38.064 1.00 35.12 81 GLY A C 1
ATOM 599 O O . GLY A 1 81 ? -30.022 -12.786 37.791 1.00 35.12 81 GLY A O 1
ATOM 600 N N . GLY A 1 82 ? -28.499 -11.261 37.141 1.00 28.48 82 GLY A N 1
ATOM 601 C CA . GLY A 1 82 ? -28.488 -11.534 35.711 1.00 28.48 82 GLY A CA 1
ATOM 602 C C . GLY A 1 82 ? -27.118 -11.149 35.167 1.00 28.48 82 GLY A C 1
ATOM 603 O O . GLY A 1 82 ? -26.862 -9.977 34.917 1.00 28.48 82 GLY A O 1
ATOM 604 N N . ASN A 1 83 ? -26.221 -12.132 35.058 1.00 29.64 83 ASN A N 1
ATOM 605 C CA . ASN A 1 83 ? -24.890 -11.982 34.473 1.00 29.64 83 ASN A CA 1
ATOM 606 C C . ASN A 1 83 ? -25.003 -11.517 33.013 1.00 29.64 83 ASN A C 1
ATOM 608 O O . ASN A 1 83 ? -25.175 -12.343 32.119 1.00 29.64 83 ASN A O 1
ATOM 612 N N . ASN A 1 84 ? -24.827 -10.221 32.772 1.00 31.03 84 ASN A N 1
ATOM 613 C CA . ASN A 1 84 ? -24.101 -9.781 31.590 1.00 31.03 84 ASN A CA 1
ATOM 614 C C . ASN A 1 84 ? -22.631 -9.775 31.987 1.00 31.03 84 ASN A C 1
ATOM 616 O O . ASN A 1 84 ? -22.192 -8.922 32.758 1.00 31.03 84 ASN A O 1
ATOM 620 N N . SER A 1 85 ? -21.897 -10.776 31.511 1.00 30.58 85 SER A N 1
ATOM 621 C CA . SER A 1 85 ? -20.447 -10.844 31.628 1.00 30.58 85 SER A CA 1
ATOM 622 C C . SER A 1 85 ? -19.832 -9.710 30.804 1.00 30.58 85 SER A C 1
ATOM 624 O O . SER A 1 85 ? -19.405 -9.919 29.676 1.00 30.58 85 SER A O 1
ATOM 626 N N . PHE A 1 86 ? -19.820 -8.500 31.356 1.00 32.72 86 PHE A N 1
ATOM 627 C CA . PHE A 1 86 ? -18.864 -7.480 30.957 1.00 32.72 86 PHE A CA 1
ATOM 628 C C . PHE A 1 86 ? -17.503 -7.964 31.450 1.00 32.72 86 PHE A C 1
ATOM 630 O O . PHE A 1 86 ? -17.223 -7.961 32.650 1.00 32.72 86 PHE A O 1
ATOM 637 N N . VAL A 1 87 ? -16.690 -8.463 30.521 1.00 38.91 87 VAL A N 1
ATOM 638 C CA . VAL A 1 87 ? -15.253 -8.592 30.743 1.00 38.91 87 VAL A CA 1
ATOM 639 C C . VAL A 1 87 ? -14.755 -7.174 31.003 1.00 38.91 87 VAL A C 1
ATOM 641 O O . VAL A 1 87 ? -14.991 -6.277 30.198 1.00 38.91 87 VAL A O 1
ATOM 644 N N . SER A 1 88 ? -14.157 -6.943 32.169 1.00 35.97 88 SER A N 1
ATOM 645 C CA . SER A 1 88 ? -13.468 -5.688 32.441 1.00 35.97 88 SER A CA 1
ATOM 646 C C . SER A 1 88 ? -12.288 -5.593 31.479 1.00 35.97 88 SER A C 1
ATOM 648 O O . SER A 1 88 ? -11.290 -6.279 31.688 1.00 35.97 88 SER A O 1
ATOM 650 N N . GLN A 1 89 ? -12.413 -4.796 30.423 1.00 60.94 89 GLN A N 1
ATOM 651 C CA . GLN A 1 89 ? -11.267 -4.401 29.611 1.00 60.94 89 GLN A CA 1
ATOM 652 C C . GLN A 1 89 ? -10.338 -3.558 30.485 1.00 60.94 89 GLN A C 1
ATOM 654 O O . GLN A 1 89 ? -10.798 -2.690 31.237 1.00 60.94 89 GLN A O 1
ATOM 659 N N . GLY A 1 90 ? -9.039 -3.850 30.439 1.00 67.25 90 GLY A N 1
ATOM 660 C CA . GLY A 1 90 ? -8.036 -2.938 30.977 1.00 67.25 90 GLY A CA 1
ATOM 661 C C . GLY A 1 90 ? -8.104 -1.578 30.270 1.00 67.25 90 GLY A C 1
ATOM 662 O O . GLY A 1 90 ? -8.728 -1.426 29.221 1.00 67.25 90 GLY A O 1
ATOM 663 N N . GLU A 1 91 ? -7.480 -0.565 30.863 1.00 88.25 91 GLU A N 1
ATOM 664 C CA . GLU A 1 91 ? -7.415 0.773 30.268 1.00 88.25 91 GLU A CA 1
ATOM 665 C C . GLU A 1 91 ? -6.626 0.736 28.947 1.00 88.25 91 GLU A C 1
ATOM 667 O O . GLU A 1 91 ? -5.550 0.135 28.888 1.00 88.25 91 GLU A O 1
ATOM 672 N N . ILE A 1 92 ? -7.153 1.373 27.892 1.00 94.06 92 ILE A N 1
ATOM 673 C CA . ILE A 1 92 ? -6.454 1.502 26.606 1.00 94.06 92 ILE A CA 1
ATOM 674 C C . ILE A 1 92 ? -5.166 2.293 26.826 1.00 94.06 92 ILE A C 1
ATOM 676 O O . ILE A 1 92 ? -5.177 3.375 27.414 1.00 94.06 92 ILE A O 1
ATOM 680 N N . MET A 1 93 ? -4.050 1.766 26.328 1.00 95.12 93 MET A N 1
ATOM 681 C CA . MET A 1 93 ? -2.754 2.432 26.409 1.00 95.12 93 MET A CA 1
ATOM 682 C C . MET A 1 93 ? -2.400 3.057 25.065 1.00 95.12 93 MET A C 1
ATOM 684 O O . MET A 1 93 ? -2.509 2.407 24.030 1.00 95.12 93 MET A O 1
ATOM 688 N N . LEU A 1 94 ? -1.914 4.295 25.098 1.00 94.75 94 LEU A N 1
ATOM 689 C CA . LEU A 1 94 ? -1.419 5.014 23.928 1.00 94.75 94 LEU A CA 1
ATOM 690 C C . LEU A 1 94 ? 0.061 5.348 24.130 1.00 94.75 94 LEU A C 1
ATOM 692 O O . LEU A 1 94 ? 0.424 6.058 25.072 1.00 94.75 94 LEU A O 1
ATOM 696 N N . LEU A 1 95 ? 0.920 4.833 23.255 1.00 94.62 95 LEU A N 1
ATOM 697 C CA . LEU A 1 95 ? 2.370 4.984 23.341 1.00 94.62 95 LEU A CA 1
ATOM 698 C C . LEU A 1 95 ? 2.899 5.605 22.053 1.00 94.62 95 LEU A C 1
ATOM 700 O O . LEU A 1 95 ? 2.689 5.053 20.981 1.00 94.62 95 LEU A O 1
ATOM 704 N N . LYS A 1 96 ? 3.619 6.726 22.153 1.00 92.56 96 LYS A N 1
ATOM 705 C CA . LYS A 1 96 ? 4.303 7.304 20.991 1.00 92.56 96 LYS A CA 1
ATOM 706 C C . LYS A 1 96 ? 5.351 6.320 20.474 1.00 92.56 96 LYS A C 1
ATOM 708 O O . LYS A 1 96 ? 6.182 5.839 21.249 1.00 92.56 96 LYS A O 1
ATOM 713 N N . ASP A 1 97 ? 5.297 6.028 19.186 1.00 90.50 97 ASP A N 1
ATOM 714 C CA . ASP A 1 97 ? 6.231 5.159 18.497 1.00 90.50 97 ASP A CA 1
ATOM 715 C C . ASP A 1 97 ? 7.367 5.988 17.897 1.00 90.50 97 ASP A C 1
ATOM 717 O O . ASP A 1 97 ? 7.162 6.913 17.116 1.00 90.50 97 ASP A O 1
ATOM 721 N N . PHE A 1 98 ? 8.588 5.655 18.300 1.00 83.62 98 PHE A N 1
ATOM 722 C CA . PHE A 1 98 ? 9.808 6.291 17.804 1.00 83.62 98 PHE A CA 1
ATOM 723 C C . PHE A 1 98 ? 10.541 5.414 16.788 1.00 83.62 98 PHE A C 1
ATOM 725 O O . PHE A 1 98 ? 11.659 5.748 16.387 1.00 83.62 98 PHE A O 1
ATOM 732 N N . SER A 1 99 ? 9.973 4.263 16.423 1.00 76.56 99 SER A N 1
ATOM 733 C CA . SER A 1 99 ? 10.522 3.440 15.358 1.00 76.56 99 SER A CA 1
ATOM 734 C C . SER A 1 99 ? 10.275 4.112 14.003 1.00 76.56 99 SER A C 1
ATOM 736 O O . SER A 1 99 ? 9.151 4.479 13.668 1.00 76.56 99 SER A O 1
ATOM 738 N N . SER A 1 100 ? 11.367 4.327 13.262 1.00 64.12 100 SER A N 1
ATOM 739 C CA . SER A 1 100 ? 11.332 4.653 11.831 1.00 64.12 100 SER A CA 1
ATOM 740 C C . SER A 1 100 ? 10.737 3.457 11.078 1.00 64.12 100 SER A C 1
ATOM 742 O O . SER A 1 100 ? 10.955 2.318 11.518 1.00 64.12 100 SER A O 1
ATOM 744 N N . PRO A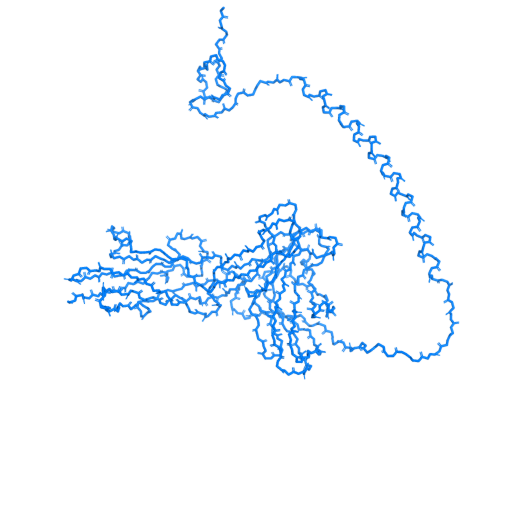 1 101 ? 10.014 3.683 9.970 1.00 62.69 101 PRO A N 1
ATOM 745 C CA . PRO A 1 101 ? 9.891 4.954 9.238 1.00 62.69 101 PRO A CA 1
ATOM 746 C C . PRO A 1 101 ? 8.843 5.946 9.795 1.00 62.69 101 PRO A C 1
ATOM 748 O O . PRO A 1 101 ? 7.877 5.540 10.449 1.00 62.69 101 PRO A O 1
ATOM 751 N N . GLY A 1 102 ? 9.062 7.251 9.585 1.00 65.69 102 GLY A N 1
ATOM 752 C CA . GLY A 1 102 ? 8.056 8.321 9.641 1.00 65.69 102 GLY A CA 1
ATOM 753 C C . GLY A 1 102 ? 6.924 8.110 8.625 1.00 65.69 102 GLY A C 1
ATOM 754 O O . GLY A 1 102 ? 6.916 7.115 7.913 1.00 65.69 102 GLY A O 1
ATOM 755 N N . TRP A 1 103 ? 5.919 8.984 8.614 1.00 64.31 103 TRP A N 1
ATOM 756 C CA . TRP A 1 103 ? 4.614 8.677 8.002 1.00 64.31 103 TRP A CA 1
ATOM 757 C C . TRP A 1 103 ? 4.656 8.600 6.478 1.00 64.31 103 TRP A C 1
ATOM 759 O O . TRP A 1 103 ? 4.123 7.670 5.899 1.00 64.31 103 TRP A O 1
ATOM 769 N N . GLU A 1 104 ? 5.396 9.501 5.842 1.00 66.69 104 GLU A N 1
ATOM 770 C CA . GLU A 1 104 ? 5.531 9.565 4.380 1.00 66.69 104 GLU A CA 1
ATOM 771 C C . GLU A 1 104 ? 6.821 8.886 3.885 1.00 66.69 104 GLU A C 1
ATOM 773 O O . GLU A 1 104 ? 7.367 9.223 2.839 1.00 66.69 104 GLU A O 1
ATOM 778 N N . GLU A 1 105 ? 7.381 7.953 4.658 1.00 72.81 105 GLU A N 1
ATOM 779 C CA . GLU A 1 105 ? 8.626 7.281 4.282 1.00 72.81 105 GLU A CA 1
ATOM 780 C C . GLU A 1 105 ? 8.336 6.067 3.384 1.00 72.81 105 GLU A C 1
ATOM 782 O O . GLU A 1 105 ? 8.393 4.915 3.824 1.00 72.81 105 GLU A O 1
ATOM 787 N N . PHE A 1 106 ? 8.035 6.335 2.113 1.00 82.81 106 PHE A N 1
ATOM 788 C CA . PHE A 1 106 ? 8.023 5.350 1.029 1.00 82.81 106 PHE A CA 1
ATOM 789 C C . PHE A 1 106 ? 9.396 5.323 0.354 1.00 82.81 106 PHE A C 1
ATOM 791 O O . PHE A 1 106 ? 10.026 6.360 0.176 1.00 82.81 106 PHE A O 1
ATOM 798 N N . ASP A 1 107 ? 9.891 4.147 -0.014 1.00 90.81 107 ASP A N 1
ATOM 799 C CA . ASP A 1 107 ? 11.165 4.038 -0.735 1.00 90.81 107 ASP A CA 1
ATOM 800 C C . ASP A 1 107 ? 11.104 2.817 -1.641 1.00 90.81 107 ASP A C 1
ATOM 802 O O . ASP A 1 107 ? 11.249 1.682 -1.181 1.00 90.81 107 ASP A O 1
ATOM 806 N N . TYR A 1 108 ? 10.808 3.013 -2.918 1.00 92.88 108 TYR A N 1
ATOM 807 C CA . TYR A 1 108 ? 10.847 1.948 -3.898 1.00 92.88 108 TYR A CA 1
ATOM 808 C C . TYR A 1 108 ? 12.236 1.818 -4.474 1.00 92.88 108 TYR A C 1
ATOM 810 O O . TYR A 1 108 ? 12.965 2.770 -4.660 1.00 92.88 108 TYR A O 1
ATOM 818 N N . ALA A 1 109 ? 12.629 0.588 -4.779 1.00 94.88 109 ALA A N 1
ATOM 819 C CA . ALA A 1 109 ? 13.940 0.368 -5.359 1.00 94.88 109 ALA A CA 1
ATOM 820 C C . ALA A 1 109 ? 13.930 -0.764 -6.368 1.00 94.88 109 ALA A C 1
ATOM 822 O O . ALA A 1 109 ? 13.261 -1.796 -6.205 1.00 94.88 109 ALA A O 1
ATOM 823 N N . VAL A 1 110 ? 14.785 -0.615 -7.377 1.00 96.44 110 VAL A N 1
ATOM 824 C CA . VAL A 1 110 ? 15.154 -1.696 -8.285 1.00 96.44 110 VAL A CA 1
ATOM 825 C C . VAL A 1 110 ? 16.670 -1.759 -8.436 1.00 96.44 110 VAL A C 1
ATOM 827 O O . VAL A 1 110 ? 17.347 -0.800 -8.793 1.00 96.44 110 VAL A O 1
ATOM 830 N N . GLU A 1 111 ? 17.238 -2.941 -8.203 1.00 94.06 111 GLU A N 1
ATOM 831 C CA . GLU A 1 111 ? 18.678 -3.156 -8.341 1.00 94.06 111 GLU A CA 1
ATOM 832 C C . GLU A 1 111 ? 19.026 -3.936 -9.620 1.00 94.06 111 GLU A C 1
ATOM 834 O O . GLU A 1 111 ? 18.319 -4.877 -9.994 1.00 94.06 111 GLU A O 1
ATOM 839 N N . PRO A 1 112 ? 20.204 -3.700 -10.236 1.00 92.62 112 PRO A N 1
ATOM 840 C CA . PRO A 1 112 ? 20.721 -4.541 -11.325 1.00 92.62 112 PRO A CA 1
ATOM 841 C C . PRO A 1 112 ? 20.832 -6.040 -10.986 1.00 92.62 112 PRO A C 1
ATOM 843 O O . PRO A 1 112 ? 20.878 -6.890 -11.885 1.00 92.62 112 PRO A O 1
ATOM 846 N N . SER A 1 113 ? 20.931 -6.370 -9.693 1.00 93.31 113 SER A N 1
ATOM 847 C CA . SER A 1 113 ? 20.936 -7.736 -9.161 1.00 93.31 113 SER A CA 1
ATOM 848 C C . SER A 1 113 ? 19.553 -8.406 -9.269 1.00 93.31 113 SER A C 1
ATOM 850 O O . SER A 1 113 ? 19.487 -9.614 -9.506 1.00 93.31 113 SER A O 1
ATOM 852 N N . GLY A 1 114 ? 18.477 -7.617 -9.175 1.00 91.88 114 GLY A N 1
ATOM 853 C CA . GLY A 1 114 ? 17.078 -8.034 -9.292 1.00 91.88 114 GLY A CA 1
ATOM 854 C C . GLY A 1 114 ? 16.577 -8.157 -10.731 1.00 91.88 114 GLY A C 1
ATOM 855 O O . GLY A 1 114 ? 15.530 -8.756 -10.945 1.00 91.88 114 GLY A O 1
ATOM 856 N N . VAL A 1 115 ? 17.325 -7.660 -11.727 1.00 97.31 115 VAL A N 1
ATOM 857 C CA . VAL A 1 115 ? 16.964 -7.775 -13.151 1.00 97.31 115 VAL A CA 1
ATOM 858 C C . VAL A 1 115 ? 17.600 -9.015 -13.788 1.00 97.31 115 VAL A C 1
ATOM 860 O O . VAL A 1 115 ? 18.833 -9.162 -13.865 1.00 97.31 115 VAL A O 1
ATOM 863 N N . ARG A 1 116 ? 16.749 -9.907 -14.299 1.00 96.38 116 ARG A N 1
ATOM 864 C CA . ARG A 1 116 ? 17.107 -11.183 -14.930 1.00 96.38 116 ARG A CA 1
ATOM 865 C C . ARG A 1 116 ? 16.496 -11.256 -16.331 1.00 96.38 116 ARG A C 1
ATOM 867 O O . ARG A 1 116 ? 15.368 -10.842 -16.548 1.00 96.38 116 ARG A O 1
ATOM 874 N N . VAL A 1 117 ? 17.242 -11.799 -17.294 1.00 95.44 117 VAL A N 1
ATOM 875 C CA . VAL A 1 117 ? 16.735 -12.071 -18.650 1.00 95.44 117 VAL A CA 1
ATOM 876 C C . VAL A 1 117 ? 16.846 -13.562 -18.912 1.00 95.44 117 VAL A C 1
ATOM 878 O O . VAL A 1 117 ? 17.936 -14.134 -18.851 1.00 95.44 117 VAL A O 1
ATOM 881 N N . ILE A 1 118 ? 15.708 -14.190 -19.175 1.00 94.88 118 ILE A N 1
ATOM 882 C CA . ILE A 1 118 ? 15.548 -15.638 -19.252 1.00 94.88 118 ILE A CA 1
ATOM 883 C C . ILE A 1 118 ? 15.168 -15.999 -20.686 1.00 94.88 118 ILE A C 1
ATOM 885 O O . ILE A 1 118 ? 14.191 -15.486 -21.227 1.00 94.88 118 ILE A O 1
ATOM 889 N N . SER A 1 119 ? 15.936 -16.887 -21.320 1.00 92.50 119 SER A N 1
ATOM 890 C CA . SER A 1 119 ? 15.583 -17.409 -22.644 1.00 92.50 119 SER A CA 1
ATOM 891 C C . SER A 1 119 ? 14.427 -18.400 -22.536 1.00 92.50 119 SER A C 1
ATOM 893 O O . SER A 1 119 ? 14.414 -19.279 -21.675 1.00 92.50 119 SER A O 1
ATOM 895 N N . THR A 1 120 ? 13.466 -18.268 -23.441 1.00 90.19 120 THR A N 1
ATOM 896 C CA . THR A 1 120 ? 12.306 -19.149 -23.576 1.00 90.19 120 THR A CA 1
ATOM 897 C C . THR A 1 120 ? 12.282 -19.760 -24.978 1.00 90.19 120 THR A C 1
ATOM 899 O O . THR A 1 120 ? 12.999 -19.322 -25.876 1.00 90.19 120 THR A O 1
ATOM 902 N N . GLY A 1 121 ? 11.435 -20.768 -25.206 1.00 85.19 121 GLY A N 1
ATOM 903 C CA . GLY A 1 121 ? 11.304 -21.392 -26.530 1.00 85.19 121 GLY A CA 1
ATOM 904 C C . GLY A 1 121 ? 10.795 -20.455 -27.637 1.00 85.19 121 GLY A C 1
ATOM 905 O O . GLY A 1 121 ? 10.879 -20.815 -28.808 1.00 85.19 121 GLY A O 1
ATOM 906 N N . THR A 1 122 ? 10.269 -19.278 -27.283 1.00 85.75 122 THR A N 1
ATOM 907 C CA . THR A 1 122 ? 9.624 -18.325 -28.201 1.00 85.75 122 THR A CA 1
ATOM 908 C C . THR A 1 122 ? 10.212 -16.910 -28.144 1.00 85.75 122 THR A C 1
ATOM 910 O O . THR A 1 122 ? 9.654 -16.023 -28.776 1.00 85.75 122 THR A O 1
ATOM 913 N N . GLY A 1 123 ? 11.294 -16.677 -27.392 1.00 90.69 123 GLY A N 1
ATOM 914 C CA . GLY A 1 123 ? 11.876 -15.344 -27.179 1.00 90.69 123 GLY A CA 1
ATOM 915 C C . GLY A 1 123 ? 12.553 -15.237 -25.813 1.00 90.69 123 GLY A C 1
ATOM 916 O O . GLY A 1 123 ? 13.129 -16.214 -25.327 1.00 90.69 123 GLY A O 1
ATOM 917 N N . TYR A 1 124 ? 12.428 -14.092 -25.149 1.00 95.00 124 TYR A N 1
ATOM 918 C CA . TYR A 1 124 ? 12.985 -13.849 -23.818 1.00 95.00 124 TYR A CA 1
ATOM 919 C C . TYR A 1 124 ? 11.918 -13.323 -22.854 1.00 95.00 124 TYR A C 1
ATOM 921 O O . TYR A 1 124 ? 10.917 -12.736 -23.259 1.00 95.00 124 TYR A O 1
ATOM 929 N N . VAL A 1 125 ? 12.134 -13.543 -21.562 1.00 96.50 125 VAL A N 1
ATOM 930 C CA . VAL A 1 125 ? 11.378 -12.901 -20.484 1.00 96.50 125 VAL A CA 1
ATOM 931 C C . VAL A 1 125 ? 12.351 -12.069 -19.667 1.00 96.50 125 VAL A C 1
ATOM 933 O O . VAL A 1 125 ? 13.402 -12.569 -19.263 1.00 96.50 125 VAL A O 1
ATOM 936 N N . ILE A 1 126 ? 12.010 -10.804 -19.457 1.00 97.44 126 ILE A N 1
ATOM 937 C CA . ILE A 1 126 ? 12.680 -9.938 -18.494 1.00 97.44 126 ILE A CA 1
ATOM 938 C C . ILE A 1 126 ? 11.905 -10.054 -17.188 1.00 97.44 126 ILE A C 1
ATOM 940 O O . ILE A 1 126 ? 10.703 -9.799 -17.159 1.00 97.44 126 ILE A O 1
ATOM 944 N N . GLU A 1 127 ? 12.606 -10.447 -16.138 1.00 97.81 127 GLU A N 1
ATOM 945 C CA . GLU A 1 127 ? 12.112 -10.501 -14.772 1.00 97.81 127 GLU A CA 1
ATOM 946 C C . GLU A 1 127 ? 12.805 -9.403 -13.963 1.00 97.81 127 GLU A C 1
ATOM 948 O O . GLU A 1 127 ? 14.025 -9.241 -14.068 1.00 97.81 127 GLU A O 1
ATOM 953 N N . ALA A 1 128 ? 12.045 -8.647 -13.176 1.00 97.88 128 ALA A N 1
ATOM 954 C CA . ALA A 1 128 ? 12.582 -7.642 -12.270 1.00 97.88 128 ALA A CA 1
ATOM 955 C C . ALA A 1 128 ? 11.899 -7.719 -10.905 1.00 97.88 128 ALA A C 1
ATOM 957 O O . ALA A 1 128 ? 10.675 -7.810 -10.824 1.00 97.88 128 ALA A O 1
ATOM 958 N N . ASP A 1 129 ? 12.707 -7.662 -9.853 1.00 97.56 129 ASP A N 1
ATOM 959 C CA . ASP A 1 129 ? 12.245 -7.559 -8.473 1.00 97.56 129 ASP A CA 1
ATOM 960 C C . ASP A 1 129 ? 12.204 -6.073 -8.077 1.00 97.56 129 ASP A C 1
ATOM 962 O O . ASP A 1 129 ? 13.254 -5.429 -8.016 1.00 97.56 129 ASP A O 1
ATOM 966 N N . VAL A 1 130 ? 11.006 -5.543 -7.821 1.00 96.69 130 VAL A N 1
ATOM 967 C CA . VAL A 1 130 ? 10.781 -4.191 -7.283 1.00 96.69 130 VAL A CA 1
ATOM 968 C C . VAL A 1 130 ? 10.501 -4.308 -5.795 1.00 96.69 130 VAL A C 1
ATOM 970 O O . VAL A 1 130 ? 9.740 -5.184 -5.384 1.00 96.69 130 VAL A O 1
ATOM 973 N N . ARG A 1 131 ? 11.137 -3.473 -4.979 1.00 94.50 131 ARG A N 1
ATOM 974 C CA . ARG A 1 131 ? 11.011 -3.521 -3.517 1.00 94.50 131 ARG A CA 1
ATOM 975 C C . ARG A 1 131 ? 10.309 -2.275 -3.008 1.00 94.50 131 ARG A C 1
ATOM 977 O O . ARG A 1 131 ? 10.537 -1.227 -3.589 1.00 94.50 131 ARG A O 1
ATOM 984 N N . ASN A 1 132 ? 9.532 -2.406 -1.936 1.00 91.25 132 ASN A N 1
ATOM 985 C CA . ASN A 1 132 ? 9.206 -1.287 -1.051 1.00 91.25 132 ASN A CA 1
ATOM 986 C C . ASN A 1 132 ? 10.095 -1.420 0.189 1.00 91.25 132 ASN A C 1
ATOM 988 O O . ASN A 1 132 ? 9.969 -2.384 0.941 1.00 91.25 132 ASN A O 1
ATOM 992 N N . LEU A 1 133 ? 11.051 -0.517 0.347 1.00 86.38 133 LEU A N 1
ATOM 993 C CA . LEU A 1 133 ? 11.973 -0.396 1.475 1.00 86.38 133 LEU A CA 1
ATOM 994 C C . LEU A 1 133 ? 11.405 0.506 2.587 1.00 86.38 133 LEU A C 1
ATOM 996 O O . LEU A 1 133 ? 11.970 0.538 3.681 1.00 86.38 133 LEU A O 1
ATOM 1000 N N . GLY A 1 134 ? 10.294 1.196 2.312 1.00 81.62 134 GLY A N 1
ATOM 1001 C CA . GLY A 1 134 ? 9.560 2.062 3.228 1.00 81.62 134 GLY A CA 1
ATOM 1002 C C . GLY A 1 134 ? 8.263 1.444 3.763 1.00 81.62 134 GLY A C 1
ATOM 1003 O O . GLY A 1 134 ? 8.040 0.227 3.685 1.00 81.62 134 GLY A O 1
ATOM 1004 N N . LEU A 1 135 ? 7.414 2.279 4.361 1.00 79.94 135 LEU A N 1
ATOM 1005 C CA . LEU A 1 135 ? 6.079 1.896 4.829 1.00 79.94 135 LEU A CA 1
ATOM 1006 C C . LEU A 1 135 ? 5.094 1.789 3.661 1.00 79.94 135 LEU A C 1
ATOM 1008 O O . LEU A 1 135 ? 5.325 2.299 2.573 1.00 79.94 135 LEU A O 1
ATOM 1012 N N . CYS A 1 136 ? 4.018 1.045 3.868 1.00 82.06 136 CYS A N 1
ATOM 1013 C CA . CYS A 1 136 ? 2.793 1.132 3.083 1.00 82.06 136 CYS A CA 1
ATOM 1014 C C . CYS A 1 136 ? 1.675 1.289 4.107 1.00 82.06 136 CYS A C 1
ATOM 1016 O O . CYS A 1 136 ? 1.787 0.746 5.206 1.00 82.06 136 CYS A O 1
ATOM 1018 N N . GLU A 1 137 ? 0.657 2.078 3.796 1.00 83.62 137 GLU A N 1
ATOM 1019 C CA . GLU A 1 137 ? -0.352 2.418 4.789 1.00 83.62 137 GLU A CA 1
ATOM 1020 C C . GLU A 1 137 ? -1.713 2.668 4.159 1.00 83.62 137 GLU A C 1
ATOM 1022 O O . GLU A 1 137 ? -1.850 2.988 2.971 1.00 83.62 137 GLU A O 1
ATOM 1027 N N . ALA A 1 138 ? -2.735 2.532 4.998 1.00 82.12 138 ALA A N 1
ATOM 1028 C CA . ALA A 1 138 ? -4.058 3.027 4.694 1.00 82.12 138 ALA A CA 1
ATOM 1029 C C . ALA A 1 138 ? -4.246 4.418 5.299 1.00 82.12 138 ALA A C 1
ATOM 1031 O O . ALA A 1 138 ? -3.989 4.619 6.486 1.00 82.12 138 ALA A O 1
ATOM 1032 N N . ARG A 1 139 ? -4.772 5.349 4.505 1.00 82.69 139 ARG A N 1
ATOM 1033 C CA . ARG A 1 139 ? -5.086 6.711 4.944 1.00 82.69 139 ARG A CA 1
ATOM 1034 C C . ARG A 1 139 ? -6.491 7.140 4.552 1.00 82.69 139 ARG A C 1
ATOM 1036 O O . ARG A 1 139 ? -7.022 6.684 3.536 1.00 82.69 139 ARG A O 1
ATOM 1043 N N . SER A 1 140 ? -7.101 8.030 5.325 1.00 79.44 140 SER A N 1
ATOM 1044 C CA . SER A 1 140 ? -8.401 8.615 4.986 1.00 79.44 140 SER A CA 1
ATOM 1045 C C . SER A 1 140 ? -8.252 10.010 4.391 1.00 79.44 140 SER A C 1
ATOM 1047 O O . SER A 1 140 ? -7.658 10.873 5.016 1.00 79.44 140 SER A O 1
ATOM 1049 N N . ASN A 1 141 ? -8.904 10.276 3.260 1.00 62.88 141 ASN A N 1
ATOM 1050 C CA . ASN A 1 141 ? -9.023 11.628 2.717 1.00 62.88 141 ASN A CA 1
ATOM 1051 C C . ASN A 1 141 ? -10.480 12.085 2.842 1.00 62.88 141 ASN A C 1
ATOM 1053 O O . ASN A 1 141 ? -11.315 11.616 2.079 1.00 62.88 141 ASN A O 1
ATOM 1057 N N . TYR A 1 142 ? -10.765 13.034 3.742 1.00 59.59 142 TYR A N 1
ATOM 1058 C CA . TYR A 1 142 ? -12.092 13.634 3.976 1.00 59.59 142 TYR A CA 1
ATOM 1059 C C . TYR A 1 142 ? -13.146 12.707 4.614 1.00 59.59 142 TYR A C 1
ATOM 1061 O O . TYR A 1 142 ? -13.411 11.610 4.141 1.00 59.59 142 TYR A O 1
ATOM 1069 N N . GLY A 1 143 ? -13.841 13.203 5.646 1.00 54.75 143 GLY A N 1
ATOM 1070 C CA . GLY A 1 143 ? -15.020 12.546 6.229 1.00 54.75 143 GLY A CA 1
ATOM 1071 C C . GLY A 1 143 ? -16.223 13.483 6.331 1.00 54.75 143 GLY A C 1
ATOM 1072 O O . GLY A 1 143 ? -16.053 14.684 6.573 1.00 54.75 143 GLY A O 1
ATOM 1073 N N . TRP A 1 144 ? -17.431 12.936 6.159 1.00 53.62 144 TRP A N 1
ATOM 1074 C CA . TRP A 1 144 ? -18.682 13.542 6.625 1.00 53.62 144 TRP A CA 1
ATOM 1075 C C . TRP A 1 144 ? -19.537 12.532 7.399 1.00 53.62 144 TRP A C 1
ATOM 1077 O O . TRP A 1 144 ? -19.360 11.315 7.347 1.00 53.62 144 TRP A O 1
ATOM 1087 N N . TRP A 1 145 ? -20.516 13.075 8.119 1.00 52.94 145 TRP A N 1
ATOM 1088 C CA . TRP A 1 145 ? -21.407 12.343 9.011 1.00 52.94 145 TRP A CA 1
ATOM 1089 C C . TRP A 1 145 ? -22.308 11.337 8.282 1.00 52.94 145 TRP A C 1
ATOM 1091 O O . TRP A 1 145 ? -23.054 11.715 7.377 1.00 52.94 145 TRP A O 1
ATOM 1101 N N . SER A 1 146 ? -22.309 10.076 8.724 1.00 55.16 146 SER A N 1
ATOM 1102 C CA . SER A 1 146 ? -23.298 9.051 8.355 1.00 55.16 146 SER A CA 1
ATOM 1103 C C . SER A 1 146 ? -24.431 8.945 9.380 1.00 55.16 146 SER A C 1
ATOM 1105 O O . SER A 1 146 ? -24.269 9.285 10.548 1.00 55.16 146 SER A O 1
ATOM 1107 N N . SER A 1 147 ? -25.590 8.416 8.971 1.00 54.06 147 SER A N 1
ATOM 1108 C CA . SER A 1 147 ? -26.736 8.218 9.877 1.00 54.06 147 SER A CA 1
ATOM 1109 C C . SER A 1 147 ? -26.496 7.190 10.989 1.00 54.06 147 SER A C 1
ATOM 1111 O O . SER A 1 147 ? -27.255 7.154 11.954 1.00 54.06 147 SER A O 1
ATOM 1113 N N . ASP A 1 148 ? -25.497 6.323 10.824 1.00 60.72 148 ASP A N 1
ATOM 1114 C CA . ASP A 1 148 ? -24.995 5.380 11.828 1.00 60.72 148 ASP A CA 1
ATOM 1115 C C . ASP A 1 148 ? -23.763 5.911 12.582 1.00 60.72 148 ASP A C 1
ATOM 1117 O O . ASP A 1 148 ? -23.210 5.204 13.420 1.00 60.72 148 ASP A O 1
ATOM 1121 N N . GLY A 1 149 ? -23.366 7.161 12.327 1.00 60.25 149 GLY A N 1
ATOM 1122 C CA . GLY A 1 149 ? -22.351 7.886 13.081 1.00 60.25 149 GLY A CA 1
ATOM 1123 C C . GLY A 1 149 ? -20.904 7.614 12.670 1.00 60.25 149 GLY A C 1
ATOM 1124 O O . GLY A 1 149 ? -20.032 8.260 13.216 1.00 60.25 149 GLY A O 1
ATOM 1125 N N . ARG A 1 150 ? -20.599 6.731 11.715 1.00 70.31 150 ARG A N 1
ATOM 1126 C CA . ARG A 1 150 ? -19.226 6.455 11.224 1.00 70.31 150 ARG A CA 1
ATOM 1127 C C . ARG A 1 150 ? -18.757 7.517 10.210 1.00 70.31 150 ARG A C 1
ATOM 1129 O O . ARG A 1 150 ? -19.504 7.791 9.270 1.00 70.31 150 ARG A O 1
ATOM 1136 N N . SER A 1 151 ? -17.558 8.095 10.366 1.00 66.06 151 SER A N 1
ATOM 1137 C CA . SER A 1 151 ? -17.085 9.240 9.549 1.00 66.06 151 SER A CA 1
ATOM 1138 C C . SER A 1 151 ? -15.976 8.896 8.537 1.00 66.06 151 SER A C 1
ATOM 1140 O O . SER A 1 151 ? -16.054 9.368 7.411 1.00 66.06 151 SER A O 1
ATOM 1142 N N . CYS A 1 152 ? -15.037 7.997 8.858 1.00 78.12 152 CYS A N 1
ATOM 1143 C CA . CYS A 1 152 ? -14.068 7.373 7.934 1.00 78.12 152 CYS A CA 1
ATOM 1144 C C . CYS A 1 152 ? -13.580 6.060 8.555 1.00 78.12 152 CYS A C 1
ATOM 1146 O O . CYS A 1 152 ? -13.185 6.067 9.722 1.00 78.12 152 CYS A O 1
ATOM 1148 N N . TRP A 1 153 ? -13.580 4.941 7.834 1.00 85.25 153 TRP A N 1
ATOM 1149 C CA . TRP A 1 153 ? -13.287 3.638 8.442 1.00 85.25 153 TRP A CA 1
ATOM 1150 C C . TRP A 1 153 ? -12.798 2.567 7.462 1.00 85.25 153 TRP A C 1
ATOM 1152 O O . TRP A 1 153 ? -13.051 2.636 6.255 1.00 85.25 153 TRP A O 1
ATOM 1162 N N . GLY A 1 154 ? -12.147 1.552 8.031 1.00 88.81 154 GLY A N 1
ATOM 1163 C CA . GLY A 1 154 ? -11.845 0.265 7.416 1.00 88.81 154 GLY A CA 1
ATOM 1164 C C . GLY A 1 154 ? -12.358 -0.904 8.256 1.00 88.81 154 GLY A C 1
ATOM 1165 O O . GLY A 1 154 ? -12.527 -0.803 9.473 1.00 88.81 154 GLY A O 1
ATOM 1166 N N . GLU A 1 155 ? -12.616 -2.024 7.593 1.00 92.69 155 GLU A N 1
ATOM 1167 C CA . GLU A 1 155 ? -12.891 -3.313 8.219 1.00 92.69 155 GLU A CA 1
ATOM 1168 C C . GLU A 1 155 ? -11.989 -4.386 7.613 1.00 92.69 155 GLU A C 1
ATOM 1170 O O . GLU A 1 155 ? -11.931 -4.526 6.391 1.00 92.69 155 GLU A O 1
ATOM 1175 N N . TRP A 1 156 ? -11.348 -5.187 8.461 1.00 95.38 156 TRP A N 1
ATOM 1176 C CA . TRP A 1 156 ? -10.490 -6.300 8.060 1.00 95.38 156 TRP A CA 1
ATOM 1177 C C . TRP A 1 156 ? -11.143 -7.608 8.476 1.00 95.38 156 TRP A C 1
ATOM 1179 O O . TRP A 1 156 ? -11.384 -7.842 9.664 1.00 95.38 156 TRP A O 1
ATOM 1189 N N . ASP A 1 157 ? -11.422 -8.463 7.495 1.00 95.94 157 ASP A N 1
ATOM 1190 C CA . ASP A 1 157 ? -11.842 -9.834 7.751 1.00 95.94 157 ASP A CA 1
ATOM 1191 C C . ASP A 1 157 ? -10.623 -10.717 7.991 1.00 95.94 157 ASP A C 1
ATOM 1193 O O . ASP A 1 157 ? -9.679 -10.731 7.202 1.00 95.94 157 ASP A O 1
ATOM 1197 N N . PHE A 1 158 ? -10.668 -11.514 9.053 1.00 96.12 158 PHE A N 1
ATOM 1198 C CA . PHE A 1 158 ? -9.610 -12.463 9.371 1.00 96.12 158 PHE A CA 1
ATOM 1199 C C . PHE A 1 158 ? -10.174 -13.768 9.934 1.00 96.12 158 PHE A C 1
ATOM 1201 O O . PHE A 1 158 ? -11.334 -13.859 10.341 1.00 96.12 158 PHE A O 1
ATOM 1208 N N . GLU A 1 159 ? -9.345 -14.809 9.929 1.00 96.00 159 GLU A N 1
ATOM 1209 C CA . GLU A 1 159 ? -9.647 -16.085 10.571 1.00 96.00 159 GLU A CA 1
ATOM 1210 C C . GLU A 1 159 ? -8.656 -16.312 11.710 1.00 96.00 159 GLU A C 1
ATOM 1212 O O . GLU A 1 159 ? -7.442 -16.213 11.532 1.00 96.00 159 GLU A O 1
ATOM 1217 N N . PHE A 1 160 ? -9.194 -16.588 12.890 1.00 94.81 160 PHE A N 1
ATOM 1218 C CA . PHE A 1 160 ? -8.446 -16.788 14.115 1.00 94.81 160 PHE A CA 1
ATOM 1219 C C . PHE A 1 160 ? -8.521 -18.264 14.504 1.00 94.81 160 PHE A C 1
ATOM 1221 O O . PHE A 1 160 ? -9.604 -18.848 14.555 1.00 94.81 160 PHE A O 1
ATOM 1228 N N . ASN A 1 161 ? -7.371 -18.906 14.705 1.00 92.69 161 ASN A N 1
ATOM 1229 C CA . ASN A 1 161 ? -7.312 -20.371 14.778 1.00 92.69 161 ASN A CA 1
ATOM 1230 C C . ASN A 1 161 ? -7.789 -20.928 16.123 1.00 92.69 161 ASN A C 1
ATOM 1232 O O . ASN A 1 161 ? -8.436 -21.975 16.162 1.00 92.69 161 ASN A O 1
ATOM 1236 N N . ASP A 1 162 ? -7.471 -20.232 17.209 1.00 92.56 162 ASP A N 1
ATOM 1237 C CA . ASP A 1 162 ? -7.691 -20.687 18.574 1.00 92.56 162 ASP A CA 1
ATOM 1238 C C . ASP A 1 162 ? -8.413 -19.601 19.371 1.00 92.56 162 ASP A C 1
ATOM 1240 O O . ASP A 1 162 ? -8.192 -18.415 19.162 1.00 92.56 162 ASP A O 1
ATOM 1244 N N . SER A 1 163 ? -9.293 -20.000 20.292 1.00 95.19 163 SER A N 1
ATOM 1245 C CA . SER A 1 163 ? -9.932 -19.035 21.187 1.00 95.19 163 SER A CA 1
ATOM 1246 C C . SER A 1 163 ? -8.960 -18.621 22.291 1.00 95.19 163 SER A C 1
ATOM 1248 O O . SER A 1 163 ? -8.571 -19.465 23.103 1.00 95.19 163 SER A O 1
ATOM 1250 N N . GLU A 1 164 ? -8.633 -17.339 22.388 1.00 96.19 164 GLU A N 1
ATOM 1251 C CA . GLU A 1 164 ? -7.716 -16.811 23.399 1.00 96.19 164 GLU A CA 1
ATOM 1252 C C . GLU A 1 164 ? -8.032 -15.363 23.787 1.00 96.19 164 GLU A C 1
ATOM 1254 O O . GLU A 1 164 ? -8.797 -14.663 23.128 1.00 96.19 164 GLU A O 1
ATOM 1259 N N . THR A 1 165 ? -7.467 -14.933 24.914 1.00 96.06 165 THR A N 1
ATOM 1260 C CA . THR A 1 165 ? -7.469 -13.530 25.332 1.00 96.06 165 THR A CA 1
ATOM 1261 C C . THR A 1 165 ? -6.136 -12.918 24.931 1.00 96.06 165 THR A C 1
ATOM 1263 O O . THR A 1 165 ? -5.092 -13.408 25.360 1.00 96.06 165 THR A O 1
ATOM 1266 N N . VAL A 1 166 ? -6.185 -11.866 24.120 1.00 96.06 166 VAL A N 1
ATOM 1267 C CA . VAL A 1 166 ? -5.021 -11.195 23.536 1.00 96.06 166 VAL A CA 1
ATOM 1268 C C . VAL A 1 166 ? -5.121 -9.690 23.709 1.00 96.06 166 VAL A C 1
ATOM 1270 O O . VAL A 1 166 ? -6.202 -9.138 23.911 1.00 96.06 166 VAL A O 1
ATOM 1273 N N . ASP A 1 167 ? -3.985 -9.024 23.559 1.00 95.56 167 ASP A N 1
ATOM 1274 C CA . ASP A 1 167 ? -3.970 -7.588 23.329 1.00 95.56 167 ASP A CA 1
ATOM 1275 C C . ASP A 1 167 ? -4.147 -7.326 21.829 1.00 95.56 167 ASP A C 1
ATOM 1277 O O . ASP A 1 167 ? -3.508 -7.981 20.995 1.00 95.56 167 ASP A O 1
ATOM 1281 N N . ILE A 1 168 ? -4.988 -6.350 21.485 1.00 97.12 168 ILE A N 1
ATOM 1282 C CA . ILE A 1 168 ? -5.052 -5.802 20.128 1.00 97.12 168 ILE A CA 1
ATOM 1283 C C . ILE A 1 168 ? -4.175 -4.557 20.085 1.00 97.12 168 ILE A C 1
ATOM 1285 O O . ILE A 1 168 ? -4.361 -3.642 20.885 1.00 97.12 168 ILE A O 1
ATOM 1289 N N . GLN A 1 169 ? -3.223 -4.519 19.155 1.00 97.00 169 GLN A N 1
ATOM 1290 C CA . GLN A 1 169 ? -2.342 -3.373 18.954 1.00 97.00 169 GLN A CA 1
ATOM 1291 C C . GLN A 1 169 ? -2.586 -2.738 17.594 1.00 97.00 169 GLN A C 1
ATOM 1293 O O . GLN A 1 169 ? -2.659 -3.445 16.595 1.00 97.00 169 GLN A O 1
ATOM 1298 N N . LEU A 1 170 ? -2.651 -1.415 17.539 1.00 96.00 170 LEU A N 1
ATOM 1299 C CA . LEU A 1 170 ? -2.760 -0.669 16.290 1.00 96.00 170 LEU A CA 1
ATOM 1300 C C . LEU A 1 170 ? -1.586 0.296 16.191 1.00 96.00 170 LEU A C 1
ATOM 1302 O O . LEU A 1 170 ? -1.290 0.976 17.175 1.00 96.00 170 LEU A O 1
ATOM 1306 N N . ARG A 1 171 ? -0.928 0.363 15.031 1.00 94.12 171 ARG A N 1
ATOM 1307 C CA . ARG A 1 171 ? 0.020 1.442 14.722 1.00 94.12 171 ARG A CA 1
ATOM 1308 C C . ARG A 1 171 ? -0.696 2.478 13.872 1.00 94.12 171 ARG A C 1
ATOM 1310 O O . ARG A 1 171 ? -0.993 2.222 12.709 1.00 94.12 171 ARG A O 1
ATOM 1317 N N . VAL A 1 172 ? -1.022 3.601 14.500 1.00 92.69 172 VAL A N 1
ATOM 1318 C CA . VAL A 1 172 ? -1.883 4.652 13.948 1.00 92.69 172 VAL A CA 1
ATOM 1319 C C . VAL A 1 172 ? -1.203 6.008 13.996 1.00 92.69 172 VAL A C 1
ATOM 1321 O O . VAL A 1 172 ? -0.342 6.257 14.846 1.00 92.69 172 VAL A O 1
ATOM 1324 N N . GLY A 1 173 ? -1.618 6.878 13.091 1.00 90.38 173 GLY A N 1
ATOM 1325 C CA . GLY A 1 173 ? -1.169 8.252 12.996 1.00 90.38 173 GLY A CA 1
ATOM 1326 C C . GLY A 1 173 ? -2.326 9.184 12.664 1.00 90.38 173 GLY A C 1
ATOM 1327 O O . GLY A 1 173 ? -3.258 8.795 11.979 1.00 90.38 173 GLY A O 1
ATOM 1328 N N . ASP A 1 174 ? -2.290 10.407 13.170 1.00 87.50 174 ASP A N 1
ATOM 1329 C CA . ASP A 1 174 ? -3.233 11.478 12.867 1.00 87.50 174 ASP A CA 1
ATOM 1330 C C . ASP A 1 174 ? -2.569 12.838 12.542 1.00 87.50 174 ASP A C 1
ATOM 1332 O O . ASP A 1 174 ? -1.809 13.365 13.356 1.00 87.50 174 ASP A O 1
ATOM 1336 N N . ASN A 1 175 ? -2.859 13.433 11.384 1.00 85.31 175 ASN A N 1
ATOM 1337 C CA . ASN A 1 175 ? -2.426 14.799 11.021 1.00 85.31 175 ASN A CA 1
ATOM 1338 C C . ASN A 1 175 ? -3.630 15.770 10.918 1.00 85.31 175 ASN A C 1
ATOM 1340 O O . ASN A 1 175 ? -3.520 16.878 10.379 1.00 85.31 175 ASN A O 1
ATOM 1344 N N . SER A 1 176 ? -4.802 15.363 11.419 1.00 81.75 176 SER A N 1
ATOM 1345 C CA . SER A 1 176 ? -6.016 16.177 11.425 1.00 81.75 176 SER A CA 1
ATOM 1346 C C . SER A 1 176 ? -5.807 17.470 12.224 1.00 81.75 176 SER A C 1
ATOM 1348 O O . SER A 1 176 ? -4.911 17.565 13.058 1.00 81.75 176 SER A O 1
ATOM 1350 N N . PRO A 1 177 ? -6.662 18.497 12.073 1.00 82.12 177 PRO A N 1
ATOM 1351 C CA . PRO A 1 177 ? -6.604 19.665 12.947 1.00 82.12 177 PRO A CA 1
ATOM 1352 C C . PRO A 1 177 ? -6.707 19.299 14.436 1.00 82.12 177 PRO A C 1
ATOM 1354 O O . PRO A 1 177 ? -7.450 18.388 14.810 1.00 82.12 177 PRO A O 1
ATOM 1357 N N . GLU A 1 178 ? -6.022 20.062 15.299 1.00 79.94 178 GLU A N 1
ATOM 1358 C CA . GLU A 1 178 ? -6.140 19.881 16.748 1.00 79.94 178 GLU A CA 1
ATOM 1359 C C . GLU A 1 178 ? -7.624 19.879 17.184 1.00 79.94 178 GLU A C 1
ATOM 1361 O O . GLU A 1 178 ? -8.388 20.773 16.799 1.00 79.94 178 GLU A O 1
ATOM 1366 N N . PRO A 1 179 ? -8.035 18.907 18.017 1.00 74.56 179 PRO A N 1
ATOM 1367 C CA . PRO A 1 179 ? -7.162 18.105 18.872 1.00 74.56 179 PRO A CA 1
ATOM 1368 C C . PRO A 1 179 ? -6.773 16.719 18.297 1.00 74.56 179 PRO A C 1
ATOM 1370 O O . PRO A 1 179 ? -6.229 15.908 19.044 1.00 74.56 179 PRO A O 1
ATOM 1373 N N . GLY A 1 180 ? -7.020 16.445 17.013 1.00 78.69 180 GLY A N 1
ATOM 1374 C CA . GLY A 1 180 ? -6.905 15.111 16.404 1.00 78.69 180 GLY A CA 1
ATOM 1375 C C . GLY A 1 180 ? -8.234 14.351 16.414 1.00 78.69 180 GLY A C 1
ATOM 1376 O O . GLY A 1 180 ? -9.197 14.771 17.063 1.00 78.69 180 GLY A O 1
ATOM 1377 N N . ALA A 1 181 ? -8.301 13.252 15.672 1.00 80.69 181 ALA A N 1
ATOM 1378 C CA . ALA A 1 181 ? -9.461 12.386 15.558 1.00 80.69 181 ALA A CA 1
ATOM 1379 C C . ALA A 1 181 ? -9.625 11.468 16.777 1.00 80.69 181 ALA A C 1
ATOM 1381 O O . ALA A 1 181 ? -8.663 10.972 17.375 1.00 80.69 181 ALA A O 1
ATOM 1382 N N . GLU A 1 182 ? -10.885 11.204 17.121 1.00 87.44 182 GLU A N 1
ATOM 1383 C CA . GLU A 1 182 ? -11.254 10.121 18.027 1.00 87.44 182 GLU A CA 1
ATOM 1384 C C . GLU A 1 182 ? -11.520 8.853 17.210 1.00 87.44 182 GLU A C 1
ATOM 1386 O O . GLU A 1 182 ? -12.380 8.813 16.325 1.00 87.44 182 GLU A O 1
ATOM 1391 N N . TYR A 1 183 ? -10.752 7.816 17.510 1.00 90.50 183 TYR A N 1
ATOM 1392 C CA . TYR A 1 183 ? -10.820 6.514 16.876 1.00 90.50 183 TYR A CA 1
ATOM 1393 C C . TYR A 1 183 ? -11.697 5.607 17.719 1.00 90.50 183 TYR A C 1
ATOM 1395 O O . TYR A 1 183 ? -11.633 5.631 18.947 1.00 90.50 183 TYR A O 1
ATOM 1403 N N . ARG A 1 184 ? -12.440 4.741 17.043 1.00 91.75 184 ARG A N 1
ATOM 1404 C CA . ARG A 1 184 ? -13.155 3.609 17.611 1.00 91.75 184 ARG A CA 1
ATOM 1405 C C . ARG A 1 184 ? -12.603 2.316 17.039 1.00 91.75 184 ARG A C 1
ATOM 1407 O O . ARG A 1 184 ? -12.381 2.204 15.832 1.00 91.75 184 ARG A O 1
ATOM 1414 N N . VAL A 1 185 ? -12.485 1.318 17.908 1.00 94.88 185 VAL A N 1
ATOM 1415 C CA . VAL A 1 185 ? -12.209 -0.064 17.516 1.00 94.88 185 VAL A CA 1
ATOM 1416 C C . VAL A 1 185 ? -13.367 -0.962 17.935 1.00 94.88 185 VAL A C 1
ATOM 1418 O O . VAL A 1 185 ? -13.881 -0.874 19.055 1.00 94.88 185 VAL A O 1
ATOM 1421 N N . GLU A 1 186 ? -13.787 -1.835 17.024 1.00 95.31 186 GLU A N 1
ATOM 1422 C CA . GLU A 1 186 ? -14.819 -2.844 17.273 1.00 95.31 186 GLU A CA 1
ATOM 1423 C C . GLU A 1 186 ? -14.336 -4.212 16.781 1.00 95.31 186 GLU A C 1
ATOM 1425 O O . GLU A 1 186 ? -13.624 -4.304 15.781 1.00 95.31 186 GLU A O 1
ATOM 1430 N N . LEU A 1 187 ? -14.755 -5.279 17.458 1.00 96.94 187 LEU A N 1
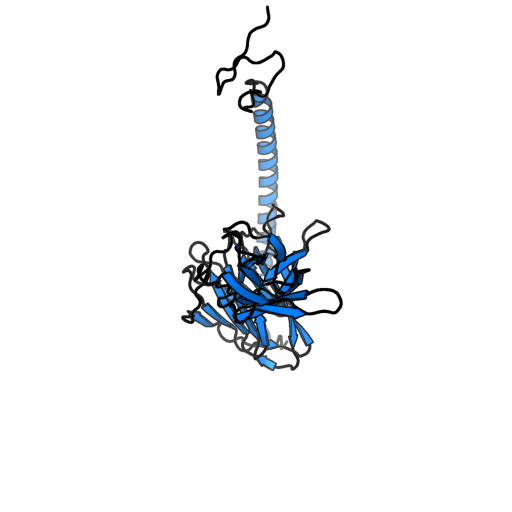ATOM 1431 C CA . LEU A 1 187 ? -14.567 -6.662 17.018 1.00 96.94 187 LEU A CA 1
ATOM 1432 C C . LEU A 1 187 ? -15.939 -7.312 16.866 1.00 96.94 187 LEU A C 1
ATOM 1434 O O . LEU A 1 187 ? -16.721 -7.356 17.815 1.00 96.94 187 LEU A O 1
ATOM 1438 N N . ASP A 1 188 ? -16.256 -7.770 15.658 1.00 96.06 188 ASP A N 1
ATOM 1439 C CA . ASP A 1 188 ? -17.569 -8.309 15.280 1.00 96.06 188 ASP A CA 1
ATOM 1440 C C . ASP A 1 188 ? -18.737 -7.364 15.626 1.00 96.06 188 ASP A C 1
ATOM 1442 O O . ASP A 1 188 ? -19.819 -7.789 16.037 1.00 96.06 188 ASP A O 1
ATOM 1446 N N . GLY A 1 189 ? -18.498 -6.053 15.510 1.00 91.06 189 GLY A N 1
ATOM 1447 C CA . GLY A 1 189 ? -19.445 -4.997 15.883 1.00 91.06 189 GLY A CA 1
ATOM 1448 C C . GLY A 1 189 ? -19.603 -4.778 17.392 1.00 91.06 189 GLY A C 1
ATOM 1449 O O . GLY A 1 189 ? -20.404 -3.941 17.809 1.00 91.06 189 GLY A O 1
ATOM 1450 N N . SER A 1 190 ? -18.861 -5.507 18.229 1.00 94.19 190 SER A N 1
ATOM 1451 C CA . SER A 1 190 ? -18.773 -5.228 19.662 1.00 94.19 190 SER A CA 1
ATOM 1452 C C . SER A 1 190 ? -17.753 -4.122 19.901 1.00 94.19 190 SER A C 1
ATOM 1454 O O . SER A 1 190 ? -16.594 -4.252 19.511 1.00 94.19 190 SER A O 1
ATOM 1456 N N . HIS A 1 191 ? -18.180 -3.043 20.556 1.00 93.94 191 HIS A N 1
ATOM 1457 C CA . HIS A 1 191 ? -17.307 -1.926 20.923 1.00 93.94 191 HIS A CA 1
ATOM 1458 C C . HIS A 1 191 ? -16.180 -2.395 21.845 1.00 93.94 191 HIS A C 1
ATOM 1460 O O . HIS A 1 191 ? -16.446 -3.002 22.883 1.00 93.94 191 HIS A O 1
ATOM 1466 N N . LEU A 1 192 ? -14.934 -2.117 21.455 1.00 95.19 192 LEU A N 1
ATOM 1467 C CA . LEU A 1 192 ? -13.760 -2.410 22.273 1.00 95.19 192 LEU A CA 1
ATOM 1468 C C . LEU A 1 192 ? -13.200 -1.173 22.971 1.00 95.19 192 LEU A C 1
ATOM 1470 O O . LEU A 1 192 ? -12.621 -1.296 24.045 1.00 95.19 192 LEU A O 1
ATOM 1474 N N . GLY A 1 193 ? -13.364 0.004 22.376 1.00 92.50 193 GLY A N 1
ATOM 1475 C CA . GLY A 1 193 ? -12.935 1.244 22.996 1.00 92.50 193 GLY A CA 1
ATOM 1476 C C . GLY A 1 193 ? -12.801 2.398 22.019 1.00 92.50 193 GLY A C 1
ATOM 1477 O O . GLY A 1 193 ? -12.735 2.193 20.804 1.00 92.50 193 GLY A O 1
ATOM 1478 N N . ASP A 1 194 ? -12.759 3.595 22.601 1.00 92.25 194 ASP A N 1
ATOM 1479 C CA . ASP A 1 194 ? -12.526 4.859 21.911 1.00 92.25 194 ASP A CA 1
ATOM 1480 C C . ASP A 1 194 ? -11.231 5.484 22.452 1.00 92.25 194 ASP A C 1
ATOM 1482 O O . ASP A 1 194 ? -10.947 5.394 23.652 1.00 92.25 194 ASP A O 1
ATOM 1486 N N . PHE A 1 195 ? -10.424 6.087 21.583 1.00 92.00 195 PHE A N 1
ATOM 1487 C CA . PHE A 1 195 ? -9.186 6.765 21.966 1.00 92.00 195 PHE A CA 1
ATOM 1488 C C . PHE A 1 195 ? -8.857 7.897 20.999 1.00 92.00 195 PHE A C 1
ATOM 1490 O O . PHE A 1 195 ? -9.185 7.852 19.819 1.00 92.00 195 PHE A O 1
ATOM 1497 N N . GLN A 1 196 ? -8.161 8.909 21.503 1.00 90.50 196 GLN A N 1
ATOM 1498 C CA . GLN A 1 196 ? -7.753 10.060 20.712 1.00 90.50 196 GLN A CA 1
ATOM 1499 C C . GLN A 1 196 ? -6.270 9.962 20.364 1.00 90.50 196 GLN A C 1
ATOM 1501 O O . GLN A 1 196 ? -5.437 9.795 21.260 1.00 90.50 196 GLN A O 1
ATOM 1506 N N . VAL A 1 197 ? -5.942 10.083 19.079 1.00 89.00 197 VAL A N 1
ATOM 1507 C CA . VAL A 1 197 ? -4.552 10.120 18.609 1.00 89.00 197 VAL A CA 1
ATOM 1508 C C . VAL A 1 197 ? -4.124 11.585 18.474 1.00 89.00 197 VAL A C 1
ATOM 1510 O O . VAL A 1 197 ? -4.849 12.378 17.875 1.00 89.00 197 VAL A O 1
ATOM 1513 N N . PRO A 1 198 ? -2.988 11.992 19.067 1.00 88.56 198 PRO A N 1
ATOM 1514 C CA . PRO A 1 198 ? -2.478 13.346 18.914 1.00 88.56 198 PRO A CA 1
ATOM 1515 C C . PRO A 1 198 ? -2.201 13.705 17.453 1.00 88.56 198 PRO A C 1
ATOM 1517 O O . PRO A 1 198 ? -1.502 12.974 16.757 1.00 88.56 198 PRO A O 1
ATOM 1520 N N . ALA A 1 199 ? -2.696 14.874 17.050 1.00 87.44 199 ALA A N 1
ATOM 1521 C CA . ALA A 1 199 ? -2.429 15.501 15.760 1.00 87.44 199 ALA A CA 1
ATOM 1522 C C . ALA A 1 199 ? -1.017 16.120 15.691 1.00 87.44 199 ALA A C 1
ATOM 1524 O O . ALA A 1 199 ? -0.866 17.344 15.709 1.00 87.44 199 ALA A O 1
ATOM 1525 N N . ASP A 1 200 ? 0.028 15.290 15.738 1.00 86.69 200 ASP A N 1
ATOM 1526 C CA . ASP A 1 200 ? 1.429 15.741 15.791 1.00 86.69 200 ASP A CA 1
ATOM 1527 C C . ASP A 1 200 ? 2.367 15.041 14.793 1.00 86.69 200 ASP A C 1
ATOM 1529 O O . ASP A 1 200 ? 3.586 15.011 15.009 1.00 86.69 200 ASP A O 1
ATOM 1533 N N . ASP A 1 201 ? 1.803 14.488 13.715 1.00 84.81 201 ASP A N 1
ATOM 1534 C CA . ASP A 1 201 ? 2.520 13.837 12.609 1.00 84.81 201 ASP A CA 1
ATOM 1535 C C . ASP A 1 201 ? 3.483 12.726 13.085 1.00 84.81 201 ASP A C 1
ATOM 1537 O O . ASP A 1 201 ? 4.579 12.544 12.550 1.00 84.81 201 ASP A O 1
ATOM 1541 N N . SER A 1 202 ? 3.138 12.018 14.170 1.00 87.62 202 SER A N 1
ATOM 1542 C CA . SER A 1 202 ? 3.994 10.984 14.768 1.00 87.62 202 SER A CA 1
ATOM 1543 C C . SER A 1 202 ? 3.284 9.678 15.093 1.00 87.62 202 SER A C 1
ATOM 1545 O O . SER A 1 202 ? 2.222 9.683 15.695 1.00 87.62 202 SER A O 1
ATOM 1547 N N . TRP A 1 203 ? 3.902 8.533 14.797 1.00 91.62 203 TRP A N 1
ATOM 1548 C CA . TRP A 1 203 ? 3.239 7.238 14.966 1.00 91.62 203 TRP A CA 1
ATOM 1549 C C . TRP A 1 203 ? 2.925 6.954 16.438 1.00 91.62 203 TRP A C 1
ATOM 1551 O O . TRP A 1 203 ? 3.700 7.300 17.334 1.00 91.62 203 TRP A O 1
ATOM 1561 N N . TYR A 1 204 ? 1.812 6.270 16.687 1.00 92.88 204 TYR A N 1
ATOM 1562 C CA . TYR A 1 204 ? 1.417 5.783 18.002 1.00 92.88 204 TYR A CA 1
ATOM 1563 C C . TYR A 1 204 ? 1.072 4.298 17.948 1.00 92.88 204 TYR A C 1
ATOM 1565 O O . TYR A 1 204 ? 0.378 3.838 17.045 1.00 92.88 204 TYR A O 1
ATOM 1573 N N . ILE A 1 205 ? 1.512 3.557 18.964 1.00 95.38 205 ILE A N 1
ATOM 1574 C CA . ILE A 1 205 ? 1.005 2.224 19.269 1.00 95.38 205 ILE A CA 1
ATOM 1575 C C . ILE A 1 205 ? -0.123 2.359 20.284 1.00 95.38 205 ILE A C 1
ATOM 1577 O O . ILE A 1 205 ? 0.094 2.750 21.436 1.00 95.38 205 ILE A O 1
ATOM 1581 N N . VAL A 1 206 ? -1.323 1.997 19.853 1.00 96.00 206 VAL A N 1
ATOM 1582 C CA . VAL A 1 206 ? -2.491 1.826 20.715 1.00 96.00 206 VAL A CA 1
ATOM 1583 C C . VAL A 1 206 ? -2.551 0.371 21.140 1.00 96.00 206 VAL A C 1
ATOM 1585 O O . VAL A 1 206 ? -2.377 -0.508 20.302 1.00 96.00 206 VAL A O 1
ATOM 1588 N N . ILE A 1 207 ? -2.809 0.104 22.418 1.00 97.19 207 ILE A N 1
ATOM 1589 C CA . ILE A 1 207 ? -2.973 -1.246 22.959 1.00 97.19 207 ILE A CA 1
ATOM 1590 C C . ILE A 1 207 ? -4.325 -1.325 23.662 1.00 97.19 207 ILE A C 1
ATOM 1592 O O . ILE A 1 207 ? -4.557 -0.623 24.647 1.00 97.19 207 ILE A O 1
ATOM 1596 N N . ILE A 1 208 ? -5.193 -2.202 23.165 1.00 96.81 208 ILE A N 1
ATOM 1597 C CA . ILE A 1 208 ? -6.471 -2.564 23.774 1.00 96.81 208 ILE A CA 1
ATOM 1598 C C . ILE A 1 208 ? -6.261 -3.907 24.484 1.00 96.81 208 ILE A C 1
ATOM 1600 O O . ILE A 1 208 ? -6.124 -4.930 23.803 1.00 96.81 208 ILE A O 1
ATOM 1604 N N . PRO A 1 209 ? -6.173 -3.921 25.824 1.00 95.94 209 PRO A N 1
ATOM 1605 C CA . PRO A 1 209 ? -5.793 -5.119 26.556 1.00 95.94 209 PRO A CA 1
ATOM 1606 C C . PRO A 1 209 ? -6.964 -6.082 26.774 1.00 95.94 209 PRO A C 1
ATOM 1608 O O . PRO A 1 209 ? -8.131 -5.684 26.802 1.00 95.94 209 PRO A O 1
ATOM 1611 N N . ASP A 1 210 ? -6.624 -7.345 27.029 1.00 94.88 210 ASP A N 1
ATOM 1612 C CA . ASP A 1 210 ? -7.542 -8.374 27.535 1.00 94.88 210 ASP A CA 1
ATOM 1613 C C . ASP A 1 210 ? -8.779 -8.637 26.642 1.00 94.88 210 ASP A C 1
ATOM 1615 O O . ASP A 1 210 ? -9.882 -8.921 27.126 1.00 94.88 210 ASP A O 1
ATOM 1619 N N . VAL A 1 211 ? -8.607 -8.594 25.318 1.00 95.81 211 VAL A N 1
ATOM 1620 C CA . VAL A 1 211 ? -9.672 -8.868 24.343 1.00 95.81 211 VAL A CA 1
ATOM 1621 C C . VAL A 1 211 ? -9.791 -10.369 24.104 1.00 95.81 211 VAL A C 1
ATOM 1623 O O . VAL A 1 211 ? -8.864 -11.016 23.626 1.00 95.81 211 VAL A O 1
ATOM 1626 N N . PHE A 1 212 ? -10.951 -10.949 24.414 1.00 96.12 212 PHE A N 1
ATOM 1627 C CA . PHE A 1 212 ? -11.236 -12.341 24.065 1.00 96.12 212 PHE A CA 1
ATOM 1628 C C . PHE A 1 212 ? -11.646 -12.459 22.594 1.00 96.12 212 PHE A C 1
ATOM 1630 O O . PHE A 1 212 ? -12.652 -11.880 22.184 1.00 96.12 212 PHE A O 1
ATOM 1637 N N . VAL A 1 213 ? -10.908 -13.263 21.833 1.00 96.50 213 VAL A N 1
ATOM 1638 C CA . VAL A 1 213 ? -11.186 -13.595 20.433 1.00 96.50 213 VAL A CA 1
ATOM 1639 C C . VAL A 1 213 ? -11.458 -15.092 20.357 1.00 96.50 213 VAL A C 1
ATOM 1641 O O . VAL A 1 213 ? -10.683 -15.899 20.868 1.00 96.50 213 VAL A O 1
ATOM 1644 N N . SER A 1 214 ? -12.586 -15.488 19.772 1.00 97.00 214 SER A N 1
ATOM 1645 C CA . SER A 1 214 ? -12.892 -16.908 19.583 1.00 97.00 214 SER A CA 1
ATOM 1646 C C . SER A 1 214 ? -12.172 -17.488 18.364 1.00 97.00 214 SER A C 1
ATOM 1648 O O . SER A 1 214 ? -11.758 -16.763 17.474 1.00 97.00 214 SER A O 1
ATOM 1650 N N . ALA A 1 215 ? -12.069 -18.812 18.277 1.00 96.62 215 ALA A N 1
ATOM 1651 C CA . ALA A 1 215 ? -11.704 -19.459 17.025 1.00 96.62 215 ALA A CA 1
ATOM 1652 C C . ALA A 1 215 ? -12.809 -19.254 15.973 1.00 96.62 215 ALA A C 1
ATOM 1654 O O . ALA A 1 215 ? -13.991 -19.492 16.251 1.00 96.62 215 ALA A O 1
ATOM 1655 N N . GLY A 1 216 ? -12.426 -18.891 14.753 1.00 97.50 216 GLY A N 1
ATOM 1656 C CA . GLY A 1 216 ? -13.335 -18.701 13.630 1.00 97.50 216 GLY A CA 1
ATOM 1657 C C . GLY A 1 216 ? -13.079 -17.414 12.859 1.00 97.50 216 GLY A C 1
ATOM 1658 O O . GLY A 1 216 ? -12.001 -16.832 12.908 1.00 97.50 216 GLY A O 1
ATOM 1659 N N . LYS A 1 217 ? -14.085 -17.005 12.086 1.00 97.81 217 LYS A N 1
ATOM 1660 C CA . LYS A 1 217 ? -14.028 -15.793 11.269 1.00 97.81 217 LYS A CA 1
ATOM 1661 C C . LYS A 1 217 ? -14.469 -14.589 12.076 1.00 97.81 217 LYS A C 1
ATOM 1663 O O . LYS A 1 217 ? -15.504 -14.659 12.735 1.00 97.81 217 LYS A O 1
ATOM 1668 N N . HIS A 1 218 ? -13.723 -13.510 11.919 1.00 97.75 218 HIS A N 1
ATOM 1669 C CA . HIS A 1 218 ? -13.900 -12.271 12.646 1.00 97.75 218 HIS A CA 1
ATOM 1670 C C . HIS A 1 218 ? -13.739 -11.073 11.721 1.00 97.75 218 HIS A C 1
ATOM 1672 O O . HIS A 1 218 ? -13.115 -11.164 10.660 1.00 97.75 218 HIS A O 1
ATOM 1678 N N . THR A 1 219 ? -14.286 -9.946 12.156 1.00 97.12 219 THR A N 1
ATOM 1679 C CA . THR A 1 219 ? -14.077 -8.650 11.517 1.00 97.12 219 THR A CA 1
ATOM 1680 C C . THR A 1 219 ? -13.635 -7.650 12.572 1.00 97.12 219 THR A C 1
ATOM 1682 O O . THR A 1 219 ? -14.348 -7.433 13.554 1.00 97.12 219 THR A O 1
ATOM 1685 N N . VAL A 1 220 ? -12.489 -7.005 12.357 1.00 97.06 220 VAL A N 1
ATOM 1686 C CA . VAL A 1 220 ? -12.090 -5.828 13.138 1.00 97.06 220 VAL A CA 1
ATOM 1687 C C . VAL A 1 220 ? -12.451 -4.567 12.365 1.00 97.06 220 VAL A C 1
ATOM 1689 O O . VAL A 1 220 ? -12.171 -4.463 11.173 1.00 97.06 220 VAL A O 1
ATOM 1692 N N . PHE A 1 221 ? -13.095 -3.627 13.044 1.00 93.69 221 PHE A N 1
ATOM 1693 C CA . PHE A 1 221 ? -13.385 -2.287 12.552 1.00 93.69 221 PHE A CA 1
ATOM 1694 C C . PHE A 1 221 ? -12.413 -1.306 13.197 1.00 93.69 221 PHE A C 1
ATOM 1696 O O . PHE A 1 221 ? -12.224 -1.343 14.416 1.00 93.69 221 PHE A O 1
ATOM 1703 N N . VAL A 1 222 ? -11.864 -0.402 12.392 1.00 93.19 222 VAL A N 1
ATOM 1704 C CA . VAL A 1 222 ? -11.099 0.756 12.861 1.00 93.19 222 VAL A CA 1
ATOM 1705 C C . VAL A 1 222 ? -11.574 1.972 12.084 1.00 93.19 222 VAL A C 1
ATOM 1707 O O . VAL A 1 222 ? -11.654 1.945 10.856 1.00 93.19 222 VAL A O 1
ATOM 1710 N N . GLY A 1 223 ? -11.901 3.044 12.789 1.00 88.94 223 GLY A N 1
ATOM 1711 C CA . GLY A 1 223 ? -12.297 4.287 12.147 1.00 88.94 223 GLY A CA 1
ATOM 1712 C C . GLY A 1 223 ? -12.737 5.336 13.143 1.00 88.94 223 GLY A C 1
ATOM 1713 O O . GLY A 1 223 ? -12.514 5.195 14.337 1.00 88.94 223 GLY A O 1
ATOM 1714 N N . THR A 1 224 ? -13.388 6.381 12.655 1.00 82.50 224 THR A N 1
ATOM 1715 C CA . THR A 1 224 ? -13.821 7.525 13.468 1.00 82.50 224 THR A CA 1
ATOM 1716 C C . THR A 1 224 ? -15.345 7.631 13.502 1.00 82.50 224 THR A C 1
ATOM 1718 O O . THR A 1 224 ? -16.026 7.189 12.568 1.00 82.50 224 THR A O 1
ATOM 1721 N N . TYR A 1 225 ? -15.897 8.216 14.571 1.00 75.38 225 TYR A N 1
ATOM 1722 C CA . TYR A 1 225 ? -17.334 8.489 14.710 1.00 75.38 225 TYR A CA 1
ATOM 1723 C C . TYR A 1 225 ? -17.624 9.994 14.825 1.00 75.38 225 TYR A C 1
ATOM 1725 O O . TYR A 1 225 ? -16.841 10.732 15.402 1.00 75.38 225 TYR A O 1
ATOM 1733 N N . GLU A 1 226 ? -18.760 10.428 14.270 1.00 62.03 226 GLU A N 1
ATOM 1734 C CA . GLU A 1 226 ? -19.416 11.732 14.461 1.00 62.03 226 GLU A CA 1
ATOM 1735 C C . GLU A 1 226 ? -18.476 12.946 14.431 1.00 62.03 226 GLU A C 1
ATOM 1737 O O . GLU A 1 226 ? -18.514 13.808 15.305 1.00 62.03 226 GLU A O 1
ATOM 1742 N N . MET A 1 227 ? -17.636 13.037 13.398 1.00 59.78 227 MET A N 1
ATOM 1743 C CA . MET A 1 227 ? -16.689 14.147 13.282 1.00 59.78 227 MET A CA 1
ATOM 1744 C C . MET A 1 227 ? -17.283 15.321 12.496 1.00 59.78 227 MET A C 1
ATOM 1746 O O . MET A 1 227 ? -17.707 15.167 11.351 1.00 59.78 227 MET A O 1
ATOM 1750 N N . ASP A 1 228 ? -17.255 16.508 13.112 1.00 50.25 228 ASP A N 1
ATOM 1751 C CA . ASP A 1 228 ? -17.600 17.805 12.500 1.00 50.25 228 ASP A CA 1
ATOM 1752 C C . ASP A 1 228 ? -16.458 18.380 11.624 1.00 50.25 228 ASP A C 1
ATOM 1754 O O . ASP A 1 228 ? -16.561 19.492 11.096 1.00 50.25 228 ASP A O 1
ATOM 1758 N N . PHE A 1 229 ? -15.349 17.650 11.479 1.00 62.22 229 PHE A N 1
ATOM 1759 C CA . PHE A 1 229 ? -14.176 18.032 10.690 1.00 62.22 229 PHE A CA 1
ATOM 1760 C C . PHE A 1 229 ? -13.627 16.833 9.912 1.00 62.22 229 PHE A C 1
ATOM 1762 O O . PHE A 1 229 ? -14.033 15.703 10.156 1.00 62.22 229 PHE A O 1
ATOM 1769 N N . HIS A 1 230 ? -12.737 17.087 8.952 1.00 69.25 230 HIS A N 1
ATOM 1770 C CA . HIS A 1 230 ? -12.144 16.063 8.094 1.00 69.25 230 HIS A CA 1
ATOM 1771 C C . HIS A 1 230 ? -11.053 15.299 8.864 1.00 69.25 230 HIS A C 1
ATOM 1773 O O . HIS A 1 230 ? -9.988 15.889 9.061 1.00 69.25 230 HIS A O 1
ATOM 1779 N N . PRO A 1 231 ? -11.291 14.046 9.317 1.00 72.69 231 PRO A N 1
ATOM 1780 C CA . PRO A 1 231 ? -10.190 13.212 9.766 1.00 72.69 231 PRO A CA 1
ATOM 1781 C C . PRO A 1 231 ? -9.229 12.978 8.615 1.00 72.69 231 PRO A C 1
ATOM 1783 O O . PRO A 1 231 ? -9.661 12.667 7.501 1.00 72.69 231 PRO A O 1
ATOM 1786 N N . ASP A 1 232 ? -7.955 13.053 8.937 1.00 78.88 232 ASP A N 1
ATOM 1787 C CA . ASP A 1 232 ? -6.869 12.550 8.126 1.00 78.88 232 ASP A CA 1
ATOM 1788 C C . ASP A 1 232 ? -6.031 11.653 9.045 1.00 78.88 232 ASP A C 1
ATOM 1790 O O . ASP A 1 232 ? -5.192 12.085 9.840 1.00 78.88 232 ASP A O 1
ATOM 1794 N N . TYR A 1 233 ? -6.452 10.386 9.082 1.00 84.94 233 TYR A N 1
ATOM 1795 C CA . TYR A 1 233 ? -5.808 9.368 9.888 1.00 84.94 233 TYR A CA 1
ATOM 1796 C C . TYR A 1 233 ? -5.178 8.280 9.036 1.00 84.94 233 TYR A C 1
ATOM 1798 O O . TYR A 1 233 ? -5.636 7.965 7.937 1.00 84.94 233 TYR A O 1
ATOM 1806 N N . TYR A 1 234 ? -4.174 7.665 9.640 1.00 88.94 234 TYR A N 1
ATOM 1807 C CA . TYR A 1 234 ? -3.239 6.724 9.068 1.00 88.94 234 TYR A CA 1
ATOM 1808 C C . TYR A 1 234 ? -3.246 5.443 9.887 1.00 88.94 234 TYR A C 1
ATOM 1810 O O . TYR A 1 234 ? -3.317 5.461 11.122 1.00 88.94 234 TYR A O 1
ATOM 1818 N N . LEU A 1 235 ? -3.153 4.317 9.197 1.00 91.50 235 LEU A N 1
ATOM 1819 C CA . LEU A 1 235 ? -3.039 3.000 9.794 1.00 91.50 235 LEU A CA 1
ATOM 1820 C C . LEU A 1 235 ? -1.981 2.201 9.034 1.00 91.50 235 LEU A C 1
ATOM 1822 O O . LEU A 1 235 ? -2.162 1.894 7.857 1.00 91.50 235 LEU A O 1
ATOM 1826 N N . ASP A 1 236 ? -0.920 1.825 9.745 1.00 91.00 236 ASP A N 1
ATOM 1827 C CA . ASP A 1 236 ? 0.122 0.925 9.237 1.00 91.00 236 ASP A CA 1
ATOM 1828 C C . ASP A 1 236 ? -0.287 -0.531 9.466 1.00 91.00 236 ASP A C 1
ATOM 1830 O O . ASP A 1 236 ? -0.318 -1.324 8.539 1.00 91.00 236 ASP A O 1
ATOM 1834 N N . TYR A 1 237 ? -0.671 -0.907 10.690 1.00 93.00 237 TYR A N 1
ATOM 1835 C CA . TYR A 1 237 ? -1.070 -2.289 10.955 1.00 93.00 237 TYR A CA 1
ATOM 1836 C C . TYR A 1 237 ? -1.988 -2.454 12.157 1.00 93.00 237 TYR A C 1
ATOM 1838 O O . TYR A 1 237 ? -2.011 -1.637 13.084 1.00 93.00 237 TYR A O 1
ATOM 1846 N N . ILE A 1 238 ? -2.640 -3.616 12.193 1.00 96.50 238 ILE A N 1
ATOM 1847 C CA . ILE A 1 238 ? -3.361 -4.159 13.343 1.00 96.50 238 ILE A CA 1
ATOM 1848 C C . ILE A 1 238 ? -2.709 -5.493 13.730 1.00 96.50 238 ILE A C 1
ATOM 1850 O O . ILE A 1 238 ? -2.541 -6.384 12.901 1.00 96.50 238 ILE A O 1
ATOM 1854 N N . LYS A 1 239 ? -2.338 -5.660 15.000 1.00 96.75 239 LYS A N 1
ATOM 1855 C CA . LYS A 1 239 ? -1.904 -6.940 15.573 1.00 96.75 239 LYS A CA 1
ATOM 1856 C C . LYS A 1 239 ? -2.952 -7.466 16.538 1.00 96.75 239 LYS A C 1
ATOM 1858 O O . LYS A 1 239 ? -3.408 -6.730 17.406 1.00 96.75 239 LYS A O 1
ATOM 1863 N N . ILE A 1 240 ? -3.297 -8.740 16.407 1.00 95.62 240 ILE A N 1
ATOM 1864 C CA . ILE A 1 240 ? -4.260 -9.451 17.252 1.00 95.62 240 ILE A CA 1
ATOM 1865 C C . ILE A 1 240 ? -3.548 -10.710 17.750 1.00 95.62 240 ILE A C 1
ATOM 1867 O O . ILE A 1 240 ? -3.458 -11.706 17.032 1.00 95.62 240 ILE A O 1
ATOM 1871 N N . GLY A 1 241 ? -2.950 -10.642 18.941 1.00 89.81 241 GLY A N 1
ATOM 1872 C CA . GLY A 1 241 ? -1.985 -11.661 19.367 1.00 89.81 241 GLY A CA 1
ATOM 1873 C C . GLY A 1 241 ? -0.791 -11.735 18.401 1.00 89.81 241 GLY A C 1
ATOM 1874 O O . GLY A 1 241 ? -0.145 -10.721 18.133 1.00 89.81 241 GLY A O 1
ATOM 1875 N N . ASP A 1 242 ? -0.518 -12.926 17.859 1.00 89.81 242 ASP A N 1
ATOM 1876 C CA . ASP A 1 242 ? 0.544 -13.152 16.863 1.00 89.81 242 ASP A CA 1
ATOM 1877 C C . ASP A 1 242 ? 0.110 -12.838 15.414 1.00 89.81 242 ASP A C 1
ATOM 1879 O O . ASP A 1 242 ? 0.953 -12.778 14.513 1.00 89.81 242 ASP A O 1
ATOM 1883 N N . LEU A 1 243 ? -1.191 -12.643 15.164 1.00 94.38 243 LEU A N 1
ATOM 1884 C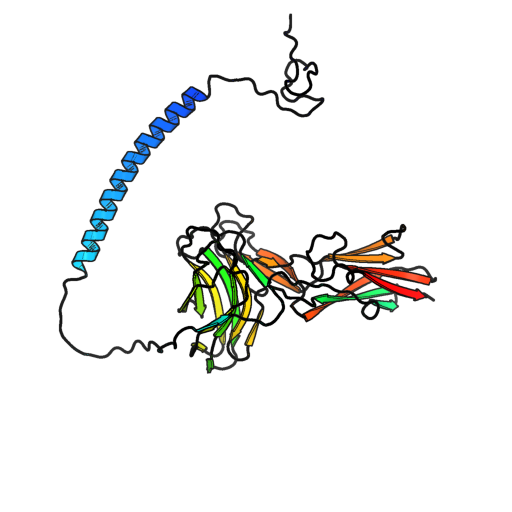 CA . LEU A 1 243 ? -1.702 -12.266 13.847 1.00 94.38 243 LEU A CA 1
ATOM 1885 C C . LEU A 1 243 ? -1.373 -10.797 13.567 1.00 94.38 243 LEU A C 1
ATOM 1887 O O . LEU A 1 243 ? -1.639 -9.932 14.398 1.00 94.38 243 LEU A O 1
ATOM 1891 N N . ARG A 1 244 ? -0.848 -10.512 12.375 1.00 93.81 244 ARG A N 1
ATOM 1892 C CA . ARG A 1 244 ? -0.648 -9.158 11.852 1.00 93.81 244 ARG A CA 1
ATOM 1893 C C . ARG A 1 244 ? -1.494 -8.987 10.595 1.00 93.81 244 ARG A C 1
ATOM 1895 O O . ARG A 1 244 ? -1.420 -9.824 9.701 1.00 93.81 244 ARG A O 1
ATOM 1902 N N . LEU A 1 245 ? -2.277 -7.920 10.568 1.00 94.00 245 LEU A N 1
ATOM 1903 C CA . LEU A 1 245 ? -3.045 -7.444 9.426 1.00 94.00 245 LEU A CA 1
ATOM 1904 C C . LEU A 1 245 ? -2.424 -6.115 9.009 1.00 94.00 245 LEU A C 1
ATOM 1906 O O . LEU A 1 245 ? -2.280 -5.228 9.857 1.00 94.00 245 LEU A O 1
ATOM 1910 N N . GLU A 1 246 ? -2.027 -5.992 7.749 1.00 91.69 246 GLU A N 1
ATOM 1911 C CA . GLU A 1 246 ? -1.500 -4.724 7.247 1.00 91.69 246 GLU A CA 1
ATOM 1912 C C . GLU A 1 246 ? -2.661 -3.743 7.017 1.00 91.69 246 GLU A C 1
ATOM 1914 O O . GLU A 1 246 ? -3.788 -4.129 6.672 1.00 91.69 246 GLU A O 1
ATOM 1919 N N . GLY A 1 247 ? -2.409 -2.462 7.267 1.00 90.00 247 GLY A N 1
ATOM 1920 C CA . GLY A 1 247 ? -3.398 -1.396 7.181 1.00 90.00 247 GLY A CA 1
ATOM 1921 C C . GLY A 1 247 ? -3.986 -1.322 5.783 1.00 90.00 247 GLY A C 1
ATOM 1922 O O . GLY A 1 247 ? -5.191 -1.174 5.627 1.00 90.00 247 GLY A O 1
ATOM 1923 N N . GLU A 1 248 ? -3.179 -1.559 4.761 1.00 87.00 248 GLU A N 1
ATOM 1924 C CA . GLU A 1 248 ? -3.578 -1.553 3.364 1.00 87.00 248 GLU A CA 1
ATOM 1925 C C . GLU A 1 248 ? -4.425 -2.759 2.910 1.00 87.00 248 GLU A C 1
ATOM 1927 O O . GLU A 1 248 ? -4.948 -2.737 1.798 1.00 87.00 248 GLU A O 1
ATOM 1932 N N . GLU A 1 249 ? -4.635 -3.778 3.755 1.00 90.69 249 GLU A N 1
ATOM 1933 C CA . GLU A 1 249 ? -5.365 -5.021 3.425 1.00 90.69 249 GLU A CA 1
ATOM 1934 C C . GLU A 1 249 ? -6.839 -5.051 3.906 1.00 90.69 249 GLU A C 1
ATOM 1936 O O . GLU A 1 249 ? -7.433 -6.118 4.088 1.00 90.69 249 GLU A O 1
ATOM 1941 N N . TYR A 1 250 ? -7.480 -3.896 4.119 1.00 88.38 250 TYR A N 1
ATOM 1942 C CA . TYR A 1 250 ? -8.886 -3.836 4.559 1.00 88.38 250 TYR A CA 1
ATOM 1943 C C . TYR A 1 250 ? -9.864 -4.474 3.558 1.00 88.38 250 TYR A C 1
ATOM 1945 O O . TYR A 1 250 ? -9.853 -4.237 2.358 1.00 88.38 250 TYR A O 1
ATOM 1953 N N . SER A 1 251 ? -10.806 -5.269 4.041 1.00 88.00 251 SER A N 1
ATOM 1954 C CA . SER A 1 251 ? -11.815 -5.922 3.198 1.00 88.00 251 SER A CA 1
ATOM 1955 C C . SER A 1 251 ? -12.913 -4.957 2.743 1.00 88.00 251 SER A C 1
ATOM 1957 O O . SER A 1 251 ? -13.507 -5.112 1.671 1.00 88.00 251 SER A O 1
ATOM 1959 N N . ARG A 1 252 ? -13.231 -3.974 3.587 1.00 87.19 252 ARG A N 1
ATOM 1960 C CA . ARG A 1 252 ? -14.255 -2.957 3.337 1.00 87.19 252 ARG A CA 1
ATOM 1961 C C . ARG A 1 252 ? -13.776 -1.626 3.878 1.00 87.19 252 ARG A C 1
ATOM 1963 O O . ARG A 1 252 ? -13.050 -1.587 4.864 1.00 87.19 252 ARG A O 1
ATOM 1970 N N . SER A 1 253 ? -14.220 -0.553 3.255 1.00 85.00 253 SER A N 1
ATOM 1971 C CA . SER A 1 253 ? -14.040 0.791 3.780 1.00 85.00 253 SER A CA 1
ATOM 1972 C C . SER A 1 253 ? -15.335 1.573 3.635 1.00 85.00 253 SER A C 1
ATOM 1974 O O . SER A 1 253 ? -16.300 1.111 3.016 1.00 85.00 253 SER A O 1
ATOM 1976 N N . GLY A 1 254 ? -15.375 2.743 4.252 1.00 74.19 254 GLY A N 1
ATOM 1977 C CA . GLY A 1 254 ? -16.463 3.678 4.038 1.00 74.19 254 GLY A CA 1
ATOM 1978 C C . GLY A 1 254 ? -16.233 5.012 4.726 1.00 74.19 254 GLY A C 1
ATOM 1979 O O . GLY A 1 254 ? -15.368 5.172 5.587 1.00 74.19 254 GLY A O 1
ATOM 1980 N N . GLY A 1 255 ? -17.046 5.977 4.330 1.00 67.25 255 GLY A N 1
ATOM 1981 C CA . GLY A 1 255 ? -17.097 7.337 4.852 1.00 67.25 255 GLY A CA 1
ATOM 1982 C C . GLY A 1 255 ? -18.213 8.054 4.106 1.00 67.25 255 GLY A C 1
ATOM 1983 O O . GLY A 1 255 ? -18.387 7.828 2.912 1.00 67.25 255 GLY A O 1
ATOM 1984 N N . ASN A 1 256 ? -19.046 8.839 4.783 1.00 53.81 256 ASN A N 1
ATOM 1985 C CA . ASN A 1 256 ? -20.169 9.473 4.095 1.00 53.81 256 ASN A CA 1
ATOM 1986 C C . ASN A 1 256 ? -19.667 10.784 3.481 1.00 53.81 256 ASN A C 1
ATOM 1988 O O . ASN A 1 256 ? -19.274 11.658 4.226 1.00 53.81 256 ASN A O 1
ATOM 1992 N N . ASP A 1 257 ? -19.671 10.955 2.160 1.00 54.34 257 ASP A N 1
ATOM 1993 C CA . ASP A 1 257 ? -19.538 12.264 1.493 1.00 54.34 257 ASP A CA 1
ATOM 1994 C C . ASP A 1 257 ? -20.640 12.359 0.422 1.00 54.34 257 ASP A C 1
ATOM 1996 O O . ASP A 1 257 ? -20.896 11.379 -0.283 1.00 54.34 257 ASP A O 1
ATOM 2000 N N . PRO A 1 258 ? -21.327 13.505 0.251 1.00 49.44 258 PRO A N 1
ATOM 2001 C CA . PRO A 1 258 ? -22.156 13.763 -0.930 1.00 49.44 258 PRO A CA 1
ATOM 2002 C C . PRO A 1 258 ? -21.446 13.646 -2.306 1.00 49.44 258 PRO A C 1
ATOM 2004 O O . PRO A 1 258 ? -22.149 13.644 -3.322 1.00 49.44 258 PRO A O 1
ATOM 2007 N N . ASN A 1 259 ? -20.113 13.552 -2.378 1.00 53.12 259 ASN A N 1
ATOM 2008 C CA . ASN A 1 259 ? -19.319 13.278 -3.582 1.00 53.12 259 ASN A CA 1
ATOM 2009 C C . ASN A 1 259 ? -18.791 11.823 -3.609 1.00 53.12 259 ASN A C 1
ATOM 2011 O O . ASN A 1 259 ? -18.221 11.333 -2.638 1.00 53.12 259 ASN A O 1
ATOM 2015 N N . SER A 1 260 ? -18.971 11.125 -4.733 1.00 47.91 260 SER A N 1
ATOM 2016 C CA . SER A 1 260 ? -18.746 9.674 -4.886 1.00 47.91 260 SER A CA 1
ATOM 2017 C C . SER A 1 260 ? -17.285 9.237 -5.019 1.00 47.91 260 SER A C 1
ATOM 2019 O O . SER A 1 260 ? -17.011 8.043 -5.064 1.00 47.91 260 SER A O 1
ATOM 2021 N N . ASP A 1 261 ? -16.354 10.184 -5.119 1.00 51.66 261 ASP A N 1
ATOM 2022 C CA . ASP A 1 261 ? -15.012 9.906 -5.642 1.00 51.66 261 ASP A CA 1
ATOM 2023 C C . ASP A 1 261 ? -13.924 9.911 -4.545 1.00 51.66 261 ASP A C 1
ATOM 2025 O O . ASP A 1 261 ? -12.745 9.817 -4.870 1.00 51.66 261 ASP A O 1
ATOM 2029 N N . LEU A 1 262 ? -14.296 10.053 -3.261 1.00 50.00 262 LEU A N 1
ATOM 2030 C CA . LEU A 1 262 ? -13.362 10.330 -2.150 1.00 50.00 262 LEU A CA 1
ATOM 2031 C C . LEU A 1 262 ? -13.573 9.475 -0.876 1.00 50.00 262 LEU A C 1
ATOM 2033 O O . LEU A 1 262 ? -13.036 9.806 0.170 1.00 50.00 262 LEU A O 1
ATOM 2037 N N . GLN A 1 263 ? -14.345 8.384 -0.909 1.00 66.31 263 GLN A N 1
ATOM 2038 C CA . GLN A 1 263 ? -14.829 7.743 0.327 1.00 66.31 263 GLN A CA 1
ATOM 2039 C C . GLN A 1 263 ? -13.886 6.678 0.917 1.00 66.31 263 GLN A C 1
ATOM 2041 O O . GLN A 1 263 ? -13.478 5.745 0.231 1.00 66.31 263 GLN A O 1
ATOM 2046 N N . GLY A 1 264 ? -13.642 6.773 2.230 1.00 70.31 264 GLY A N 1
ATOM 2047 C CA . GLY A 1 264 ? -13.063 5.711 3.058 1.00 70.31 264 GLY A CA 1
ATOM 2048 C C . GLY A 1 264 ? -11.542 5.747 3.209 1.00 70.31 264 GLY A C 1
ATOM 2049 O O . GLY A 1 264 ? -10.888 6.753 2.944 1.00 70.31 264 GLY A O 1
ATOM 2050 N N . LEU A 1 265 ? -10.990 4.637 3.701 1.00 79.69 265 LEU A N 1
ATOM 2051 C CA . LEU A 1 265 ? -9.554 4.389 3.649 1.00 79.69 265 LEU A CA 1
ATOM 2052 C C . LEU A 1 265 ? -9.114 4.130 2.206 1.00 79.69 265 LEU A C 1
ATOM 2054 O O . LEU A 1 265 ? -9.820 3.451 1.462 1.00 79.69 265 LEU A O 1
ATOM 2058 N N . TRP A 1 266 ? -7.935 4.635 1.858 1.00 79.94 266 TRP A N 1
ATOM 2059 C CA . TRP A 1 266 ? -7.224 4.437 0.599 1.00 79.94 266 TRP A CA 1
ATOM 2060 C C . TRP A 1 266 ? -5.831 3.904 0.900 1.00 79.94 266 TRP A C 1
ATOM 2062 O O . TRP A 1 266 ? -5.271 4.223 1.941 1.00 79.94 266 TRP A O 1
ATOM 2072 N N . VAL A 1 267 ? -5.279 3.098 -0.002 1.00 84.69 267 VAL A N 1
ATOM 2073 C CA . VAL A 1 267 ? -3.897 2.615 0.127 1.00 84.69 267 VAL A CA 1
ATOM 2074 C C . VAL A 1 267 ? -2.952 3.602 -0.532 1.00 84.69 267 VAL A C 1
ATOM 2076 O O . VAL A 1 267 ? -3.203 3.977 -1.682 1.00 84.69 267 VAL A O 1
ATOM 2079 N N . GLU A 1 268 ? -1.866 3.954 0.153 1.00 82.81 268 GLU A N 1
ATOM 2080 C CA . GLU A 1 268 ? -0.780 4.732 -0.433 1.00 82.81 268 GLU A CA 1
ATOM 2081 C C . GLU A 1 268 ? 0.597 4.045 -0.407 1.00 82.81 268 GLU A C 1
ATOM 2083 O O . GLU A 1 268 ? 0.922 3.330 0.547 1.00 82.81 268 GLU A O 1
ATOM 2088 N N . PRO A 1 269 ? 1.395 4.254 -1.476 1.00 80.38 269 PRO A N 1
ATOM 2089 C CA . PRO A 1 269 ? 0.984 4.867 -2.741 1.00 80.38 269 PRO A CA 1
ATOM 2090 C C . PRO A 1 269 ? 0.002 3.969 -3.502 1.00 80.38 269 PRO A C 1
ATOM 2092 O O . PRO A 1 269 ? 0.003 2.742 -3.383 1.00 80.38 269 PRO A O 1
ATOM 2095 N N . SER A 1 270 ? -0.843 4.600 -4.311 1.00 77.12 270 SER A N 1
ATOM 2096 C CA . SER A 1 270 ? -1.763 3.877 -5.181 1.00 77.12 270 SER A CA 1
ATOM 2097 C C . SER A 1 270 ? -1.119 3.649 -6.552 1.00 77.12 270 SER A C 1
ATOM 2099 O O . SER A 1 270 ? -0.710 4.589 -7.221 1.00 77.12 270 SER A O 1
ATOM 2101 N N . ASP A 1 271 ? -1.044 2.386 -6.982 1.00 87.00 271 ASP A N 1
ATOM 2102 C CA . ASP A 1 271 ? -0.608 1.967 -8.323 1.00 87.00 271 ASP A CA 1
ATOM 2103 C C . ASP A 1 271 ? 0.850 2.308 -8.707 1.00 87.00 271 ASP A C 1
ATOM 2105 O O . ASP A 1 271 ? 1.107 3.087 -9.626 1.00 87.00 271 ASP A O 1
ATOM 2109 N N . VAL A 1 272 ? 1.818 1.595 -8.125 1.00 91.38 272 VAL A N 1
ATOM 2110 C CA . VAL A 1 272 ? 3.246 1.697 -8.497 1.00 91.38 272 VAL A CA 1
ATOM 2111 C C . VAL A 1 272 ? 3.470 1.351 -9.978 1.00 91.38 272 VAL A C 1
ATOM 2113 O O . VAL A 1 272 ? 3.090 0.269 -10.447 1.00 91.38 272 VAL A O 1
ATOM 2116 N N . LYS A 1 273 ? 4.116 2.243 -10.740 1.00 95.50 273 LYS A N 1
ATOM 2117 C CA . LYS A 1 273 ? 4.419 2.048 -12.170 1.00 95.50 273 LYS A CA 1
ATOM 2118 C C . LYS A 1 273 ? 5.855 1.595 -12.390 1.00 95.50 273 LYS A C 1
ATOM 2120 O O . LYS A 1 273 ? 6.784 2.079 -11.757 1.00 95.50 273 LYS A O 1
ATOM 2125 N N . VAL A 1 274 ? 6.040 0.680 -13.342 1.00 97.62 274 VAL A N 1
ATOM 2126 C CA . VAL A 1 274 ? 7.358 0.181 -13.751 1.00 97.62 274 VAL A CA 1
ATOM 2127 C C . VAL A 1 274 ? 7.440 0.100 -15.265 1.00 97.62 274 VAL A C 1
ATOM 2129 O O . VAL A 1 274 ? 6.601 -0.533 -15.915 1.00 97.62 274 VAL A O 1
ATOM 2132 N N . GLN A 1 275 ? 8.488 0.685 -15.834 1.00 98.38 275 GLN A N 1
ATOM 2133 C CA . GLN A 1 275 ? 8.800 0.605 -17.255 1.00 98.38 275 GLN A CA 1
ATOM 2134 C C . GLN A 1 275 ? 10.050 -0.231 -17.525 1.00 98.38 275 GLN A C 1
ATOM 2136 O O . GLN A 1 275 ? 11.045 -0.182 -16.805 1.00 98.38 275 GLN A O 1
ATOM 2141 N N . PHE A 1 276 ? 10.007 -0.966 -18.632 1.00 98.56 276 PHE A N 1
ATOM 2142 C CA . PHE A 1 276 ? 11.090 -1.790 -19.152 1.00 98.56 276 PHE A CA 1
ATOM 2143 C C . PHE A 1 276 ? 11.525 -1.246 -20.502 1.00 98.56 276 PHE A C 1
ATOM 2145 O O . PHE A 1 276 ? 10.689 -1.077 -21.391 1.00 98.56 276 PHE A O 1
ATOM 2152 N N . TRP A 1 277 ? 12.822 -1.040 -20.689 1.00 98.50 277 TRP A N 1
ATOM 2153 C CA . TRP A 1 277 ? 13.376 -0.437 -21.896 1.00 98.50 277 TRP A CA 1
ATOM 2154 C C . TRP A 1 277 ? 14.538 -1.257 -22.451 1.00 98.50 277 TRP A C 1
ATOM 2156 O O . TRP A 1 277 ? 15.361 -1.777 -21.697 1.00 98.50 277 TRP A O 1
ATOM 2166 N N . ASP A 1 278 ? 14.626 -1.333 -23.778 1.00 97.69 278 ASP A N 1
ATOM 2167 C CA . ASP A 1 278 ? 15.821 -1.775 -24.495 1.00 97.69 278 ASP A CA 1
ATOM 2168 C C . ASP A 1 278 ? 16.603 -0.540 -24.960 1.00 97.69 278 ASP A C 1
ATOM 2170 O O . ASP A 1 278 ? 16.174 0.198 -25.853 1.00 97.69 278 ASP A O 1
ATOM 2174 N N . GLY A 1 279 ? 17.736 -0.279 -24.313 1.00 97.25 279 GLY A N 1
ATOM 2175 C CA . GLY A 1 279 ? 18.467 0.981 -24.415 1.00 97.25 279 GLY A CA 1
ATOM 2176 C C . GLY A 1 279 ? 18.032 2.017 -23.372 1.00 97.25 279 GLY A C 1
ATOM 2177 O O . GLY A 1 279 ? 17.064 1.833 -22.641 1.00 97.25 279 GLY A O 1
ATOM 2178 N N . SER A 1 280 ? 18.799 3.108 -23.279 1.00 96.75 280 SER A N 1
ATOM 2179 C CA . SER A 1 280 ? 18.580 4.176 -22.292 1.00 96.75 280 SER A CA 1
ATOM 2180 C C . SER A 1 280 ? 17.265 4.921 -22.577 1.00 96.75 280 SER A C 1
ATOM 2182 O O . SER A 1 280 ? 17.118 5.427 -23.694 1.00 96.75 280 SER A O 1
ATOM 2184 N N . PRO A 1 281 ? 16.345 5.059 -21.600 1.00 96.38 281 PRO A N 1
ATOM 2185 C CA . PRO A 1 281 ? 15.096 5.812 -21.772 1.00 96.38 281 PRO A CA 1
ATOM 2186 C C . PRO A 1 281 ? 15.344 7.262 -22.213 1.00 96.38 281 PRO A C 1
ATOM 2188 O O . PRO A 1 281 ? 14.631 7.803 -23.055 1.00 96.38 281 PRO A O 1
ATOM 2191 N N . ASN A 1 282 ? 16.426 7.864 -21.709 1.00 94.62 282 ASN A N 1
ATOM 2192 C CA . ASN A 1 282 ? 16.790 9.257 -21.970 1.00 94.62 282 ASN A CA 1
ATOM 2193 C C . ASN A 1 282 ? 17.570 9.460 -23.281 1.00 94.62 282 ASN A C 1
ATOM 2195 O O . ASN A 1 282 ? 17.733 10.596 -23.721 1.00 94.62 282 ASN A O 1
ATOM 2199 N N . ASP A 1 283 ? 18.020 8.380 -23.933 1.00 95.75 283 ASP A N 1
ATOM 2200 C CA . ASP A 1 283 ? 18.838 8.434 -25.156 1.00 95.75 283 ASP A CA 1
ATOM 2201 C C . ASP A 1 283 ? 18.208 7.658 -26.327 1.00 95.75 283 ASP A C 1
ATOM 2203 O O . ASP A 1 283 ? 18.909 7.070 -27.154 1.00 95.75 283 ASP A O 1
ATOM 2207 N N . GLY A 1 284 ? 16.874 7.650 -26.412 1.00 94.38 284 GLY A N 1
ATOM 2208 C CA . GLY A 1 284 ? 16.141 7.053 -27.533 1.00 94.38 284 GLY A CA 1
ATOM 2209 C C . GLY A 1 284 ? 16.020 5.528 -27.484 1.00 94.38 284 GLY A C 1
ATOM 2210 O O . GLY A 1 284 ? 15.867 4.901 -28.534 1.00 94.38 284 GLY A O 1
ATOM 2211 N N . GLY A 1 285 ? 16.099 4.934 -26.290 1.00 97.00 285 GLY A N 1
ATOM 2212 C CA . GLY A 1 285 ? 15.750 3.536 -26.053 1.00 97.00 285 GLY A CA 1
ATOM 2213 C C . GLY A 1 285 ? 14.310 3.218 -26.458 1.00 97.00 285 GLY A C 1
ATOM 2214 O O . GLY A 1 285 ? 13.467 4.100 -26.631 1.00 97.00 285 GLY A O 1
ATOM 2215 N N . VAL A 1 286 ? 14.025 1.931 -26.624 1.00 97.31 286 VAL A N 1
ATOM 2216 C CA . VAL A 1 286 ? 12.706 1.439 -27.029 1.00 97.31 286 VAL A CA 1
ATOM 2217 C C . VAL A 1 286 ? 11.971 0.913 -25.803 1.00 97.31 286 VAL A C 1
ATOM 2219 O O . VAL A 1 286 ? 12.451 -0.010 -25.146 1.00 97.31 286 VAL A O 1
ATOM 2222 N N . LEU A 1 287 ? 10.798 1.479 -25.507 1.00 98.06 287 LEU A N 1
ATOM 2223 C CA . LEU A 1 287 ? 9.925 0.971 -24.451 1.00 98.06 287 LEU A CA 1
ATOM 2224 C C . LEU A 1 287 ? 9.452 -0.438 -24.826 1.00 98.06 287 LEU A C 1
ATOM 2226 O O . LEU A 1 287 ? 8.815 -0.638 -25.861 1.00 98.06 287 LEU A O 1
ATOM 2230 N N . ILE A 1 288 ? 9.762 -1.407 -23.972 1.00 98.00 288 ILE A N 1
ATOM 2231 C CA . ILE A 1 288 ? 9.338 -2.802 -24.102 1.00 98.00 288 ILE A CA 1
ATOM 2232 C C . ILE A 1 288 ? 7.936 -2.957 -23.512 1.00 98.00 288 ILE A C 1
ATOM 2234 O O . ILE A 1 288 ? 7.048 -3.521 -24.148 1.00 98.00 288 ILE A O 1
ATOM 2238 N N . SER A 1 289 ? 7.738 -2.474 -22.283 1.00 98.25 289 SER A N 1
ATOM 2239 C CA . SER A 1 289 ? 6.453 -2.528 -21.585 1.00 98.25 289 SER A CA 1
ATOM 2240 C C . SER A 1 289 ? 6.424 -1.550 -20.421 1.00 98.25 289 SER A C 1
ATOM 2242 O O . SER A 1 289 ? 7.442 -1.308 -19.783 1.00 98.25 289 SER A O 1
ATOM 2244 N N . GLU A 1 290 ? 5.221 -1.107 -20.083 1.00 98.06 290 GLU A N 1
ATOM 2245 C CA . GLU A 1 290 ? 4.880 -0.521 -18.788 1.00 98.06 290 GLU A CA 1
ATOM 2246 C C . GLU A 1 290 ? 3.943 -1.471 -18.033 1.00 98.06 290 GLU A C 1
ATOM 2248 O O . GLU A 1 290 ? 3.166 -2.206 -18.661 1.00 98.06 290 GLU A O 1
ATOM 2253 N N . LYS A 1 291 ? 4.047 -1.502 -16.705 1.00 96.94 291 LYS A N 1
ATOM 2254 C CA . LYS A 1 291 ? 3.202 -2.289 -15.805 1.00 96.94 291 LYS A CA 1
ATOM 2255 C C . LYS A 1 291 ? 2.834 -1.459 -14.579 1.00 96.94 291 LYS A C 1
ATOM 2257 O O . LYS A 1 291 ? 3.697 -0.789 -14.028 1.00 96.94 291 LYS A O 1
ATOM 2262 N N . THR A 1 292 ? 1.586 -1.574 -14.129 1.00 95.00 292 THR A N 1
ATOM 2263 C CA . THR A 1 292 ? 1.278 -1.375 -12.708 1.00 95.00 292 THR A CA 1
ATOM 2264 C C . THR A 1 292 ? 1.740 -2.627 -11.966 1.00 95.00 292 THR A C 1
ATOM 2266 O O . THR A 1 292 ? 1.456 -3.739 -12.426 1.00 95.00 292 THR A O 1
ATOM 2269 N N . VAL A 1 293 ? 2.474 -2.462 -10.872 1.00 93.56 293 VAL A N 1
ATOM 2270 C CA . VAL A 1 293 ? 3.008 -3.554 -10.051 1.00 93.56 293 VAL A CA 1
ATOM 2271 C C . VAL A 1 293 ? 2.494 -3.451 -8.622 1.00 93.56 293 VAL A C 1
ATOM 2273 O O . VAL A 1 293 ? 2.063 -2.390 -8.185 1.00 93.56 293 VAL A O 1
ATOM 2276 N N . GLY A 1 294 ? 2.544 -4.570 -7.906 1.00 92.31 294 GLY A N 1
ATOM 2277 C CA . GLY A 1 294 ? 2.025 -4.674 -6.551 1.00 92.31 294 GLY A CA 1
ATOM 2278 C C . GLY A 1 294 ? 0.943 -5.739 -6.401 1.00 92.31 294 GLY A C 1
ATOM 2279 O O . GLY A 1 294 ? 0.377 -6.252 -7.375 1.00 92.31 294 GLY A O 1
ATOM 2280 N N . VAL A 1 295 ? 0.698 -6.107 -5.151 1.00 90.56 295 VAL A N 1
ATOM 2281 C CA . VAL A 1 295 ? -0.439 -6.912 -4.724 1.00 90.56 295 VAL A CA 1
ATOM 2282 C C . VAL A 1 295 ? -1.703 -6.072 -4.931 1.00 90.56 295 VAL A C 1
ATOM 2284 O O . VAL A 1 295 ? -1.726 -4.911 -4.524 1.00 90.56 295 VAL A O 1
ATOM 2287 N N . PRO A 1 296 ? -2.737 -6.607 -5.603 1.00 89.62 296 PRO A N 1
ATOM 2288 C CA . PRO A 1 296 ? -3.993 -5.895 -5.744 1.00 89.62 296 PRO A CA 1
ATOM 2289 C C . PRO A 1 296 ? -4.732 -5.898 -4.405 1.00 89.62 296 PRO A C 1
ATOM 2291 O O . PRO A 1 296 ? -5.066 -6.964 -3.887 1.00 89.62 296 PRO A O 1
ATOM 2294 N N . GLN A 1 297 ? -5.037 -4.714 -3.897 1.00 86.25 297 GLN A N 1
ATOM 2295 C CA . GLN A 1 297 ? -6.014 -4.518 -2.844 1.00 86.25 297 GLN A CA 1
ATOM 2296 C C . GLN A 1 297 ? -7.390 -4.311 -3.473 1.00 86.25 297 GLN A C 1
ATOM 2298 O O . GLN A 1 297 ? -7.545 -3.473 -4.358 1.00 86.25 297 GLN A O 1
ATOM 2303 N N . VAL A 1 298 ? -8.394 -5.068 -3.025 1.00 85.44 298 VAL A N 1
ATOM 2304 C CA . VAL A 1 298 ? -9.780 -4.943 -3.496 1.00 85.44 298 VAL A CA 1
ATOM 2305 C C . VAL A 1 298 ? -10.681 -4.693 -2.303 1.00 85.44 298 VAL A C 1
ATOM 2307 O O . VAL A 1 298 ? -11.032 -5.624 -1.580 1.00 85.44 298 VAL A O 1
ATOM 2310 N N . ALA A 1 299 ? -11.115 -3.450 -2.152 1.00 82.50 299 ALA A N 1
ATOM 2311 C CA . ALA A 1 299 ? -12.043 -3.067 -1.104 1.00 82.50 299 ALA A CA 1
ATOM 2312 C C . ALA A 1 299 ? -13.394 -2.679 -1.698 1.00 82.50 299 ALA A C 1
ATOM 2314 O O . ALA A 1 299 ? -13.483 -2.078 -2.774 1.00 82.50 299 ALA A O 1
ATOM 2315 N N . SER A 1 300 ? -14.465 -3.045 -0.994 1.00 78.19 300 SER A N 1
ATOM 2316 C CA . SER A 1 300 ? -15.804 -2.549 -1.300 1.00 78.19 300 SER A CA 1
ATOM 2317 C C . SER A 1 300 ? -16.174 -1.409 -0.363 1.00 78.19 300 SER A C 1
ATOM 2319 O O . SER A 1 300 ? -16.172 -1.603 0.855 1.00 78.19 300 SER A O 1
ATOM 2321 N N . ASP A 1 301 ? -16.579 -0.285 -0.936 1.00 72.75 301 ASP A N 1
ATOM 2322 C CA . ASP A 1 301 ? -17.223 0.804 -0.220 1.00 72.75 301 ASP A CA 1
ATOM 2323 C C . ASP A 1 301 ? -18.635 0.372 0.225 1.00 72.75 301 ASP A C 1
ATOM 2325 O O . ASP A 1 301 ? -19.521 0.013 -0.573 1.00 72.75 301 ASP A O 1
ATOM 2329 N N . HIS A 1 302 ? -18.816 0.295 1.540 1.00 63.91 302 HIS A N 1
ATOM 2330 C CA . HIS A 1 302 ? -19.993 -0.288 2.164 1.00 63.91 302 HIS A CA 1
ATOM 2331 C C . HIS A 1 302 ? -21.152 0.721 2.228 1.00 63.91 302 HIS A C 1
ATOM 2333 O O . HIS A 1 302 ? -21.048 1.772 2.847 1.00 63.91 302 HIS A O 1
ATOM 2339 N N . LYS A 1 303 ? -22.316 0.332 1.675 1.00 56.72 303 LYS A N 1
ATOM 2340 C CA . LYS A 1 303 ? -23.589 1.099 1.601 1.00 56.72 303 LYS A CA 1
ATOM 2341 C C . LYS A 1 303 ? -23.667 2.229 0.565 1.00 56.72 303 LYS A C 1
ATOM 2343 O O . LYS A 1 303 ? -24.627 3.000 0.605 1.00 56.72 303 LYS A O 1
ATOM 2348 N N . HIS A 1 304 ? -22.787 2.290 -0.429 1.00 53.97 304 HIS A N 1
ATOM 2349 C CA . HIS A 1 304 ? -22.991 3.250 -1.514 1.00 53.97 304 HIS A CA 1
ATOM 2350 C C . HIS A 1 304 ? -24.187 2.872 -2.421 1.00 53.97 304 HIS A C 1
ATOM 2352 O O . HIS A 1 304 ? -24.447 1.705 -2.730 1.00 53.97 304 HIS A O 1
ATOM 2358 N N . LEU A 1 305 ? -24.965 3.887 -2.816 1.00 50.53 305 LEU A N 1
ATOM 2359 C CA . LEU A 1 305 ? -26.258 3.768 -3.512 1.00 50.53 305 LEU A CA 1
ATOM 2360 C C . LEU A 1 305 ? -26.152 3.284 -4.975 1.00 50.53 305 LEU A C 1
ATOM 2362 O O . LEU A 1 305 ? -27.183 3.087 -5.626 1.00 50.53 305 LEU A O 1
ATOM 2366 N N . TYR A 1 306 ? -24.940 3.094 -5.504 1.00 52.72 306 TYR A N 1
ATOM 2367 C CA . TYR A 1 306 ? -24.697 2.689 -6.891 1.00 52.72 306 TYR A CA 1
ATOM 2368 C C . TYR A 1 306 ? -24.107 1.272 -6.991 1.00 52.72 306 TYR A C 1
ATOM 2370 O O . TYR A 1 306 ? -23.604 0.704 -6.033 1.00 52.72 306 TYR A O 1
ATOM 2378 N N . LEU A 1 307 ? -24.239 0.657 -8.170 1.00 52.38 307 LEU A N 1
ATOM 2379 C CA . LEU A 1 307 ? -23.985 -0.773 -8.409 1.00 52.38 307 LEU A CA 1
ATOM 2380 C C . LEU A 1 307 ? -22.497 -1.156 -8.578 1.00 52.38 307 LEU A C 1
ATOM 2382 O O . LEU A 1 307 ? -22.223 -2.327 -8.824 1.00 52.38 307 LEU A O 1
ATOM 2386 N N . ASN A 1 308 ? -21.556 -0.211 -8.470 1.00 55.66 308 ASN A N 1
ATOM 2387 C CA . ASN A 1 308 ? -20.124 -0.443 -8.694 1.00 55.66 308 ASN A CA 1
ATOM 2388 C C . ASN A 1 308 ? -19.299 0.299 -7.625 1.00 55.66 308 ASN A C 1
ATOM 2390 O O . ASN A 1 308 ? -18.877 1.428 -7.849 1.00 55.66 308 ASN A O 1
ATOM 2394 N N . ASN A 1 309 ? -19.109 -0.335 -6.463 1.00 67.38 309 ASN A N 1
ATOM 2395 C CA . ASN A 1 309 ? -18.486 0.278 -5.275 1.00 67.38 309 ASN A CA 1
ATOM 2396 C C . ASN A 1 309 ? -17.190 -0.429 -4.868 1.00 67.38 309 ASN A C 1
ATOM 2398 O O . ASN A 1 309 ? -16.788 -0.381 -3.716 1.00 67.38 309 ASN A O 1
ATOM 2402 N N . THR A 1 310 ? -16.580 -1.180 -5.779 1.00 74.75 310 THR A N 1
ATOM 2403 C CA . THR A 1 310 ? -15.284 -1.812 -5.534 1.00 74.75 310 THR A CA 1
ATOM 2404 C C . THR A 1 310 ? -14.210 -1.002 -6.223 1.00 74.75 310 THR A C 1
ATOM 2406 O O . THR A 1 310 ? -14.311 -0.785 -7.436 1.00 74.75 310 THR A O 1
ATOM 2409 N N . PHE A 1 311 ? -13.181 -0.613 -5.487 1.00 78.12 311 PHE A N 1
ATOM 2410 C CA . PHE A 1 311 ? -11.966 -0.063 -6.067 1.00 78.12 311 PHE A CA 1
ATOM 2411 C C . PHE A 1 311 ? -10.831 -1.076 -5.945 1.00 78.12 311 PHE A C 1
ATOM 2413 O O . PHE A 1 311 ? -10.866 -1.981 -5.109 1.00 78.12 311 PHE A O 1
ATOM 2420 N N . VAL A 1 312 ? -9.868 -0.955 -6.855 1.00 83.69 312 VAL A N 1
ATOM 2421 C CA . VAL A 1 312 ? -8.675 -1.796 -6.881 1.00 83.69 312 VAL A CA 1
ATOM 2422 C C . VAL A 1 312 ? -7.467 -0.881 -6.906 1.00 83.69 312 VAL A C 1
ATOM 2424 O O . VAL A 1 312 ? -7.348 -0.079 -7.830 1.00 83.69 312 VAL A O 1
ATOM 2427 N N . THR A 1 313 ? -6.595 -1.011 -5.917 1.00 85.06 313 THR A N 1
ATOM 2428 C CA . THR A 1 313 ? -5.285 -0.351 -5.877 1.00 85.06 313 THR A CA 1
ATOM 2429 C C . THR A 1 313 ? -4.192 -1.409 -5.879 1.00 85.06 313 THR A C 1
ATOM 2431 O O . THR A 1 313 ? -4.444 -2.566 -5.542 1.00 85.06 313 THR A O 1
ATOM 2434 N N . HIS A 1 314 ? -2.979 -1.048 -6.289 1.00 90.19 314 HIS A N 1
ATOM 2435 C CA . HIS A 1 314 ? -1.822 -1.938 -6.204 1.00 90.19 314 HIS A CA 1
ATOM 2436 C C . HIS A 1 314 ? -0.756 -1.332 -5.313 1.00 90.19 314 HIS A C 1
ATOM 2438 O O . HIS A 1 314 ? -0.418 -0.160 -5.463 1.00 90.19 314 HIS A O 1
ATOM 2444 N N . PHE A 1 315 ? -0.204 -2.162 -4.438 1.00 89.56 315 PHE A N 1
ATOM 2445 C CA . PHE A 1 315 ? 0.829 -1.766 -3.494 1.00 89.56 315 PHE A CA 1
ATOM 2446 C C . PHE A 1 315 ? 1.871 -2.872 -3.355 1.00 89.56 315 PHE A C 1
ATOM 2448 O O . PHE A 1 315 ? 1.619 -4.039 -3.658 1.00 89.56 315 PHE A O 1
ATOM 2455 N N . ILE A 1 316 ? 3.065 -2.530 -2.892 1.00 90.94 316 ILE A N 1
ATOM 2456 C CA . ILE A 1 316 ? 4.029 -3.527 -2.426 1.00 90.94 316 ILE A CA 1
ATOM 2457 C C . ILE A 1 316 ? 4.060 -3.375 -0.907 1.00 90.94 316 ILE A C 1
ATOM 2459 O O . ILE A 1 316 ? 4.384 -2.270 -0.459 1.00 90.94 316 ILE A O 1
ATOM 2463 N N . PRO A 1 317 ? 3.723 -4.431 -0.136 1.00 86.00 317 PRO A N 1
ATOM 2464 C CA . PRO A 1 317 ? 3.729 -4.361 1.321 1.00 86.00 317 PRO A CA 1
ATOM 2465 C C . PRO A 1 317 ? 5.054 -3.808 1.830 1.00 86.00 317 PRO A C 1
ATOM 2467 O O . PRO A 1 317 ? 6.087 -3.993 1.174 1.00 86.00 317 PRO A O 1
ATOM 2470 N N . SER A 1 318 ? 5.043 -3.171 2.996 1.00 84.25 318 SER A N 1
ATOM 2471 C CA . SER A 1 318 ? 6.274 -2.656 3.599 1.00 84.25 318 SER A CA 1
ATOM 2472 C C . SER A 1 318 ? 7.347 -3.748 3.699 1.00 84.25 318 SER A C 1
ATOM 2474 O O . SER A 1 318 ? 7.073 -4.884 4.097 1.00 84.25 318 SER A O 1
ATOM 2476 N N . ASN A 1 319 ? 8.586 -3.422 3.314 1.00 86.38 319 ASN A N 1
ATOM 2477 C CA . ASN A 1 319 ? 9.712 -4.366 3.201 1.00 86.38 319 ASN A CA 1
ATOM 2478 C C . ASN A 1 319 ? 9.473 -5.542 2.228 1.00 86.38 319 ASN A C 1
ATOM 2480 O O . ASN A 1 319 ? 10.223 -6.526 2.209 1.00 86.38 319 ASN A O 1
ATOM 2484 N N . GLY A 1 320 ? 8.418 -5.456 1.422 1.00 89.81 320 GLY A N 1
ATOM 2485 C CA . GLY A 1 320 ? 7.993 -6.452 0.460 1.00 89.81 320 GLY A CA 1
ATOM 2486 C C . GLY A 1 320 ? 8.747 -6.357 -0.859 1.00 89.81 320 GLY A C 1
ATOM 2487 O O . GLY A 1 320 ? 9.431 -5.383 -1.180 1.00 89.81 320 GLY A O 1
ATOM 2488 N N . VAL A 1 321 ? 8.598 -7.410 -1.660 1.00 94.06 321 VAL A N 1
ATOM 2489 C CA . VAL A 1 321 ? 9.165 -7.498 -3.006 1.00 94.06 321 VAL A CA 1
ATOM 2490 C C . VAL A 1 321 ? 8.088 -7.985 -3.960 1.00 94.06 321 VAL A C 1
ATOM 2492 O O . VAL A 1 321 ? 7.426 -8.988 -3.692 1.00 94.06 321 VAL A O 1
ATOM 2495 N N . TYR A 1 322 ? 7.949 -7.310 -5.096 1.00 96.50 322 TYR A N 1
ATOM 2496 C CA . TYR A 1 322 ? 7.086 -7.722 -6.190 1.00 96.50 322 TYR A CA 1
ATOM 2497 C C . TYR A 1 322 ? 7.914 -8.060 -7.429 1.00 96.50 322 TYR A C 1
ATOM 2499 O O . TYR A 1 322 ? 8.634 -7.220 -7.970 1.00 96.50 322 TYR A O 1
ATOM 2507 N N . THR A 1 323 ? 7.794 -9.301 -7.901 1.00 97.31 323 THR A N 1
ATOM 2508 C CA . THR A 1 323 ? 8.465 -9.761 -9.120 1.00 97.31 323 THR A CA 1
ATOM 2509 C C . THR A 1 323 ? 7.554 -9.567 -10.328 1.00 97.31 323 THR A C 1
ATOM 2511 O O . THR A 1 323 ? 6.491 -10.180 -10.435 1.00 97.31 323 THR A O 1
ATOM 2514 N N . VAL A 1 324 ? 7.994 -8.753 -11.281 1.00 96.62 324 VAL A N 1
ATOM 2515 C CA . VAL A 1 324 ? 7.285 -8.465 -12.532 1.00 96.62 324 VAL A CA 1
ATOM 2516 C C . VAL A 1 324 ? 7.988 -9.126 -13.718 1.00 96.62 324 VAL A C 1
ATOM 2518 O O . VAL A 1 324 ? 9.213 -9.141 -13.808 1.00 96.62 324 VAL A O 1
ATOM 2521 N N . ASN A 1 325 ? 7.192 -9.670 -14.643 1.00 96.75 325 ASN A N 1
ATOM 2522 C CA . ASN A 1 325 ? 7.660 -10.406 -15.815 1.00 96.75 325 ASN A CA 1
ATOM 2523 C C . ASN A 1 325 ? 7.123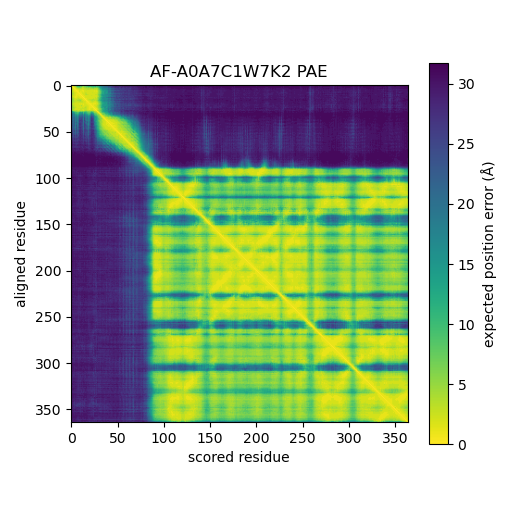 -9.801 -17.120 1.00 96.75 325 ASN A C 1
ATOM 2525 O O . ASN A 1 325 ? 5.916 -9.591 -17.274 1.00 96.75 325 ASN A O 1
ATOM 2529 N N . VAL A 1 326 ? 8.009 -9.576 -18.093 1.00 97.00 326 VAL A N 1
ATOM 2530 C CA . VAL A 1 326 ? 7.679 -9.009 -19.409 1.00 97.00 326 VAL A CA 1
ATOM 2531 C C . VAL A 1 326 ? 8.265 -9.870 -20.523 1.00 97.00 326 VAL A C 1
ATOM 2533 O O . VAL A 1 326 ? 9.451 -10.186 -20.523 1.00 97.00 326 VAL A O 1
ATOM 2536 N N . SER A 1 327 ? 7.430 -10.246 -21.495 1.00 96.38 327 SER A N 1
ATOM 2537 C CA . SER A 1 327 ? 7.895 -10.910 -22.719 1.00 96.38 327 SER A CA 1
ATOM 2538 C C . SER A 1 327 ? 8.603 -9.911 -23.629 1.00 96.38 327 SER A C 1
ATOM 2540 O O . SER A 1 327 ? 8.093 -8.819 -23.867 1.00 96.38 327 SER A O 1
ATOM 2542 N N . TRP A 1 328 ? 9.754 -10.303 -24.163 1.00 95.69 328 TRP A N 1
ATOM 2543 C CA . TRP A 1 328 ? 10.610 -9.462 -24.988 1.00 95.69 328 TRP A CA 1
ATOM 2544 C C . TRP A 1 328 ? 11.237 -10.284 -26.122 1.00 95.69 328 TRP A C 1
ATOM 2546 O O . TRP A 1 328 ? 11.721 -11.396 -25.906 1.00 95.69 328 TRP A O 1
ATOM 2556 N N . ASP A 1 329 ? 11.219 -9.739 -27.337 1.00 90.75 329 ASP A N 1
ATOM 2557 C CA . ASP A 1 329 ? 11.807 -10.355 -28.533 1.00 90.75 329 ASP A CA 1
ATOM 2558 C C . ASP A 1 329 ? 13.019 -9.525 -28.984 1.00 90.75 329 ASP A C 1
ATOM 2560 O O . ASP A 1 329 ? 12.929 -8.678 -29.873 1.00 90.75 329 ASP A O 1
ATOM 2564 N N . GLY A 1 330 ? 14.133 -9.697 -28.266 1.00 87.38 330 GLY A N 1
ATOM 2565 C CA . GLY A 1 330 ? 15.398 -9.011 -28.532 1.00 87.38 330 GLY A CA 1
ATOM 2566 C C . GLY A 1 330 ? 16.191 -9.637 -29.681 1.00 87.38 330 GLY A C 1
ATOM 2567 O O . GLY A 1 330 ? 16.192 -10.858 -29.868 1.00 87.38 330 GLY A O 1
ATOM 2568 N N . SER A 1 331 ? 16.906 -8.807 -30.444 1.00 91.00 331 SER A N 1
ATOM 2569 C CA . SER A 1 331 ? 17.836 -9.257 -31.484 1.00 91.00 331 SER A CA 1
ATOM 2570 C C . SER A 1 331 ? 19.037 -10.007 -30.897 1.00 91.00 331 SER A C 1
ATOM 2572 O O . SER A 1 331 ? 19.370 -9.916 -29.722 1.00 91.00 331 SER A O 1
ATOM 2574 N N . ARG A 1 332 ? 19.725 -10.799 -31.726 1.00 89.06 332 ARG A N 1
ATOM 2575 C CA . ARG A 1 332 ? 20.946 -11.510 -31.308 1.00 89.06 332 ARG A CA 1
ATOM 2576 C C . ARG A 1 332 ? 22.151 -10.580 -31.271 1.00 89.06 332 ARG A C 1
ATOM 2578 O O . ARG A 1 332 ? 22.974 -10.586 -32.188 1.00 89.06 332 ARG A O 1
ATOM 2585 N N . GLU A 1 333 ? 22.226 -9.766 -30.233 1.00 92.12 333 GLU A N 1
ATOM 2586 C CA . GLU A 1 333 ? 23.332 -8.852 -29.980 1.00 92.12 333 GLU A CA 1
ATOM 2587 C C . GLU A 1 333 ? 23.427 -8.473 -28.494 1.00 92.12 333 GLU A C 1
ATOM 2589 O O . GLU A 1 333 ? 22.823 -9.102 -27.619 1.00 92.12 333 GLU A O 1
ATOM 2594 N N . PHE A 1 334 ? 24.247 -7.463 -28.197 1.00 94.94 334 PHE A N 1
ATOM 2595 C CA . PHE A 1 334 ? 24.322 -6.882 -26.866 1.00 94.94 334 PHE A CA 1
ATOM 2596 C C . PHE A 1 334 ? 23.196 -5.874 -26.662 1.00 94.94 334 PHE A C 1
ATOM 2598 O O . PHE A 1 334 ? 23.111 -4.887 -27.387 1.00 94.94 334 PHE A O 1
ATOM 2605 N N . HIS A 1 335 ? 22.426 -6.074 -25.599 1.00 96.25 335 HIS A N 1
ATOM 2606 C CA . HIS A 1 335 ? 21.373 -5.168 -25.161 1.00 96.25 335 HIS A CA 1
ATOM 2607 C C . HIS A 1 335 ? 21.682 -4.609 -23.778 1.00 96.25 335 HIS A C 1
ATOM 2609 O O . HIS A 1 335 ? 22.334 -5.258 -22.951 1.00 96.25 335 HIS A O 1
ATOM 2615 N N . LYS A 1 336 ? 21.188 -3.400 -23.517 1.00 97.44 336 LYS A N 1
ATOM 2616 C CA . LYS A 1 336 ? 21.139 -2.813 -22.177 1.00 97.44 336 LYS A CA 1
ATOM 2617 C C . LYS A 1 336 ? 19.681 -2.672 -21.791 1.00 97.44 336 LYS A C 1
ATOM 2619 O O . LYS A 1 336 ? 19.005 -1.785 -22.292 1.00 97.44 336 LYS A O 1
ATOM 2624 N N . ILE A 1 337 ? 19.227 -3.544 -20.909 1.00 98.00 337 ILE A N 1
ATOM 2625 C CA . ILE A 1 337 ? 17.867 -3.523 -20.397 1.00 98.00 337 ILE A CA 1
ATOM 2626 C C . ILE A 1 337 ? 17.816 -2.574 -19.213 1.00 98.00 337 ILE A C 1
ATOM 2628 O O . ILE A 1 337 ? 18.545 -2.782 -18.242 1.00 98.00 337 ILE A O 1
ATOM 2632 N N . TYR A 1 338 ? 16.983 -1.546 -19.306 1.00 98.44 338 TYR A N 1
ATOM 2633 C CA . TYR A 1 338 ? 16.693 -0.644 -18.199 1.00 98.44 338 TYR A CA 1
ATOM 2634 C C . TYR A 1 338 ? 15.341 -1.006 -17.594 1.00 98.44 338 TYR A C 1
ATOM 2636 O O . TYR A 1 338 ? 14.394 -1.319 -18.317 1.00 98.44 338 TYR A O 1
ATOM 2644 N N . VAL A 1 339 ? 15.270 -0.956 -16.271 1.00 98.44 339 VAL A N 1
ATOM 2645 C CA . VAL A 1 339 ? 14.029 -1.044 -15.503 1.00 98.44 339 VAL A CA 1
ATOM 2646 C C . VAL A 1 339 ? 13.941 0.228 -14.678 1.00 98.44 339 VAL A C 1
ATOM 2648 O O . VAL A 1 339 ? 14.908 0.568 -13.998 1.00 98.44 339 VAL A O 1
ATOM 2651 N N . VAL A 1 340 ? 12.826 0.938 -14.807 1.00 98.06 340 VAL A N 1
ATOM 2652 C CA . VAL A 1 340 ? 12.575 2.228 -14.160 1.00 98.06 340 VAL A CA 1
ATOM 2653 C C . VAL A 1 340 ? 11.302 2.091 -13.339 1.00 98.06 340 VAL A C 1
ATOM 2655 O O . VAL A 1 340 ? 10.252 1.791 -13.910 1.00 98.06 340 VAL A O 1
ATOM 2658 N N . VAL A 1 341 ? 11.420 2.240 -12.026 1.00 96.75 341 VAL A N 1
ATOM 2659 C CA . VAL A 1 341 ? 10.299 2.387 -11.090 1.00 96.75 341 VAL A CA 1
ATOM 2660 C C . VAL A 1 341 ? 9.948 3.870 -11.016 1.00 96.75 341 VAL A C 1
ATOM 2662 O O . VAL A 1 341 ? 10.811 4.698 -11.292 1.00 96.75 341 VAL A O 1
ATOM 2665 N N . ASP A 1 342 ? 8.670 4.161 -10.792 1.00 94.56 342 ASP A N 1
ATOM 2666 C CA . ASP A 1 342 ? 8.090 5.504 -10.846 1.00 94.56 342 ASP A CA 1
ATOM 2667 C C . ASP A 1 342 ? 8.659 6.390 -11.980 1.00 94.56 342 ASP A C 1
ATOM 2669 O O . ASP A 1 342 ? 9.291 7.424 -11.772 1.00 94.56 342 ASP A O 1
ATOM 2673 N N . PRO A 1 343 ? 8.476 5.987 -13.250 1.00 95.75 343 PRO A N 1
ATOM 2674 C CA . PRO A 1 343 ? 9.064 6.691 -14.390 1.00 95.75 343 PRO A CA 1
ATOM 2675 C C . PRO A 1 343 ? 8.523 8.115 -14.592 1.00 95.75 343 PRO A C 1
ATOM 2677 O O . PRO A 1 343 ? 9.011 8.820 -15.482 1.00 95.75 343 PRO A O 1
ATOM 2680 N N . TYR A 1 344 ? 7.480 8.497 -13.855 1.00 94.56 344 TYR A N 1
ATOM 2681 C CA . TYR A 1 344 ? 6.801 9.777 -13.980 1.00 94.56 344 TYR A CA 1
ATOM 2682 C C . TYR A 1 344 ? 7.074 10.726 -12.815 1.00 94.56 344 TYR A C 1
ATOM 2684 O O . TYR A 1 344 ? 6.653 11.877 -12.940 1.00 94.56 344 TYR A O 1
ATOM 2692 N N . ASP A 1 345 ? 7.825 10.295 -11.788 1.00 91.94 345 ASP A N 1
ATOM 2693 C CA . ASP A 1 345 ? 8.122 11.111 -10.599 1.00 91.94 345 ASP A CA 1
ATOM 2694 C C . ASP A 1 345 ? 6.797 11.560 -9.937 1.00 91.94 345 ASP A C 1
ATOM 2696 O O . ASP A 1 345 ? 6.579 12.739 -9.651 1.00 91.94 345 ASP A O 1
ATOM 2700 N N . GLU A 1 346 ? 5.832 10.629 -9.868 1.00 89.94 346 GLU A N 1
ATOM 2701 C CA . GLU A 1 346 ? 4.479 10.846 -9.332 1.00 89.94 346 GLU A CA 1
ATOM 2702 C C . GLU A 1 346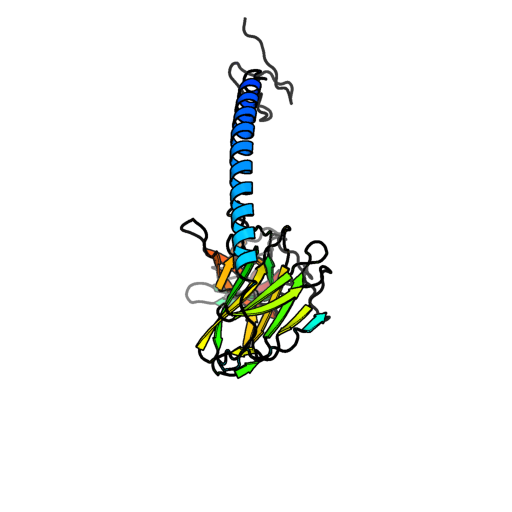 ? 4.367 10.426 -7.860 1.00 89.94 346 GLU A C 1
ATOM 2704 O O . GLU A 1 346 ? 3.430 10.860 -7.183 1.00 89.94 346 GLU A O 1
ATOM 2709 N N . LEU A 1 347 ? 5.288 9.593 -7.374 1.00 88.56 347 LEU A N 1
ATOM 2710 C CA . LEU A 1 347 ? 5.371 9.134 -5.994 1.00 88.56 347 LEU A CA 1
ATOM 2711 C C . LEU A 1 347 ? 6.480 9.913 -5.284 1.00 88.56 347 LEU A C 1
ATOM 2713 O O . LEU A 1 347 ? 7.564 10.072 -5.821 1.00 88.56 347 LEU A O 1
ATOM 2717 N N . GLU A 1 348 ? 6.204 10.419 -4.082 1.00 87.44 348 GLU A N 1
ATOM 2718 C CA . GLU A 1 348 ? 7.240 11.054 -3.262 1.00 87.44 348 GLU A CA 1
ATOM 2719 C C . GLU A 1 348 ? 7.979 9.970 -2.473 1.00 87.44 348 GLU A C 1
ATOM 2721 O O . GLU A 1 348 ? 7.388 9.306 -1.617 1.00 87.44 348 GLU A O 1
ATOM 2726 N N . GLU A 1 349 ? 9.260 9.770 -2.783 1.00 88.69 349 GLU A N 1
ATOM 2727 C CA . GLU A 1 349 ? 10.090 8.728 -2.185 1.00 88.69 349 GLU A CA 1
ATOM 2728 C C . GLU A 1 349 ? 11.236 9.312 -1.346 1.00 88.69 349 GLU A C 1
ATOM 2730 O O . GLU A 1 349 ? 11.740 10.417 -1.566 1.00 88.69 349 GLU A O 1
ATOM 2735 N N . VAL A 1 350 ? 11.710 8.541 -0.367 1.00 88.62 350 VAL A N 1
ATOM 2736 C CA . VAL A 1 350 ? 12.838 8.940 0.486 1.00 88.62 350 VAL A CA 1
ATOM 2737 C C . VAL A 1 350 ? 14.150 8.993 -0.309 1.00 88.62 350 VAL A C 1
ATOM 2739 O O . VAL A 1 350 ? 15.000 9.850 -0.034 1.00 88.62 350 VAL A O 1
ATOM 2742 N N . ASP A 1 351 ? 14.341 8.095 -1.280 1.00 91.19 351 ASP A N 1
ATOM 2743 C CA . ASP A 1 351 ? 15.529 8.045 -2.139 1.00 91.19 351 ASP A CA 1
ATOM 2744 C C . ASP A 1 351 ? 15.181 7.922 -3.629 1.00 91.19 351 ASP A C 1
ATOM 2746 O O . ASP A 1 351 ? 15.305 6.865 -4.230 1.00 91.19 351 ASP A O 1
ATOM 2750 N N . GLU A 1 352 ? 14.926 9.055 -4.282 1.00 91.94 352 GLU A N 1
ATOM 2751 C CA . GLU A 1 352 ? 14.666 9.134 -5.733 1.00 91.94 352 GLU A CA 1
ATOM 2752 C C . GLU A 1 352 ? 15.808 8.627 -6.645 1.00 91.94 352 GLU A C 1
ATOM 2754 O O . GLU A 1 352 ? 15.716 8.631 -7.878 1.00 91.94 352 GLU A O 1
ATOM 2759 N N . THR A 1 353 ? 16.962 8.246 -6.086 1.00 93.62 353 THR A N 1
ATOM 2760 C CA . THR A 1 353 ? 18.143 7.866 -6.873 1.00 93.62 353 THR A CA 1
ATOM 2761 C C . THR A 1 353 ? 18.262 6.367 -7.142 1.00 93.62 353 THR A C 1
ATOM 2763 O O . THR A 1 353 ? 19.104 5.959 -7.954 1.00 93.62 353 THR A O 1
ATOM 2766 N N . ASN A 1 354 ? 17.429 5.540 -6.511 1.00 95.31 354 ASN A N 1
ATOM 2767 C CA . ASN A 1 354 ? 17.478 4.075 -6.578 1.00 95.31 354 ASN A CA 1
ATOM 2768 C C . ASN A 1 354 ? 16.387 3.460 -7.501 1.00 95.31 354 ASN A C 1
ATOM 2770 O O . ASN A 1 354 ? 16.308 2.235 -7.650 1.00 95.31 354 ASN A O 1
ATOM 2774 N N . ASN A 1 355 ? 15.633 4.311 -8.203 1.00 95.69 355 ASN A N 1
ATOM 2775 C CA . ASN A 1 355 ? 14.523 3.949 -9.087 1.00 95.69 355 ASN A CA 1
ATOM 2776 C C . ASN A 1 355 ? 14.923 3.366 -10.453 1.00 95.69 355 ASN A C 1
ATOM 2778 O O . ASN A 1 355 ? 14.071 2.959 -11.244 1.00 95.69 355 ASN A O 1
ATOM 2782 N N . VAL A 1 356 ? 16.224 3.278 -10.763 1.00 97.50 356 VAL A N 1
ATOM 2783 C CA . VAL A 1 356 ? 16.706 2.802 -12.071 1.00 97.50 356 VAL A CA 1
ATOM 2784 C C . VAL A 1 356 ? 17.737 1.685 -11.945 1.00 97.50 356 VAL A C 1
ATOM 2786 O O . VAL A 1 356 ? 18.847 1.871 -11.446 1.00 97.50 356 VAL A O 1
ATOM 2789 N N . ALA A 1 357 ? 17.436 0.543 -12.564 1.00 97.94 357 ALA A N 1
ATOM 2790 C CA . ALA A 1 357 ? 18.369 -0.562 -12.749 1.00 97.94 357 ALA A CA 1
ATOM 2791 C C . ALA A 1 357 ? 18.739 -0.740 -14.221 1.00 97.94 357 ALA A C 1
ATOM 2793 O O . ALA A 1 357 ? 17.905 -0.620 -15.115 1.00 97.94 357 ALA A O 1
ATOM 2794 N N . VAL A 1 358 ? 19.996 -1.119 -14.480 1.00 97.44 358 VAL A N 1
ATOM 2795 C CA . VAL A 1 358 ? 20.468 -1.479 -15.822 1.00 97.44 358 VAL A CA 1
ATOM 2796 C C . VAL A 1 358 ? 21.135 -2.850 -15.836 1.00 97.44 358 VAL A C 1
ATOM 2798 O O . VAL A 1 358 ? 22.017 -3.151 -15.028 1.00 97.44 358 VAL A O 1
ATOM 2801 N N . LYS A 1 359 ? 20.765 -3.680 -16.813 1.00 96.75 359 LYS A N 1
ATOM 2802 C CA . LYS A 1 359 ? 21.351 -4.996 -17.063 1.00 96.75 359 LYS A CA 1
ATOM 2803 C C . LYS A 1 359 ? 21.874 -5.090 -18.486 1.00 96.75 359 LYS A C 1
ATOM 2805 O O . LYS A 1 359 ? 21.125 -4.962 -19.445 1.00 96.75 359 LYS A O 1
ATOM 2810 N N . THR A 1 360 ? 23.166 -5.370 -18.640 1.00 96.50 360 THR A N 1
ATOM 2811 C CA . THR A 1 360 ? 23.714 -5.723 -19.957 1.00 96.50 360 THR A CA 1
ATOM 2812 C C . THR A 1 360 ? 23.543 -7.217 -20.198 1.00 96.50 360 THR A C 1
ATOM 2814 O O . THR A 1 360 ? 23.964 -8.026 -19.367 1.00 96.50 360 THR A O 1
ATOM 2817 N N . VAL A 1 361 ? 22.955 -7.582 -21.333 1.00 94.31 361 VAL A N 1
ATOM 2818 C CA . VAL A 1 361 ? 22.748 -8.972 -21.751 1.00 94.31 361 VAL A CA 1
ATOM 2819 C C . VAL A 1 361 ? 23.275 -9.182 -23.163 1.00 94.31 361 VAL A C 1
ATOM 2821 O O . VAL A 1 361 ? 23.285 -8.259 -23.971 1.00 94.31 361 VAL A O 1
ATOM 2824 N N . ASN A 1 362 ? 23.753 -10.390 -23.447 1.00 93.88 362 ASN A N 1
ATOM 2825 C CA . ASN A 1 362 ? 24.195 -10.790 -24.778 1.00 93.88 362 ASN A CA 1
ATOM 2826 C C . ASN A 1 362 ? 23.323 -11.953 -25.242 1.00 93.88 362 ASN A C 1
ATOM 2828 O O . ASN A 1 362 ? 23.345 -13.016 -24.614 1.00 93.88 362 ASN A O 1
ATOM 2832 N N . LEU A 1 363 ? 22.551 -11.741 -26.302 1.00 90.44 363 LEU A N 1
ATOM 2833 C CA . LEU A 1 363 ? 21.633 -12.734 -26.840 1.00 90.44 363 LEU A CA 1
ATOM 2834 C C . LEU A 1 363 ? 22.325 -13.528 -27.957 1.00 90.44 363 LEU A C 1
ATOM 2836 O O . LEU A 1 363 ? 22.839 -12.952 -28.914 1.00 90.44 363 LEU A O 1
ATOM 2840 N N . SER A 1 364 ? 22.358 -14.858 -27.827 1.00 80.81 364 SER A N 1
ATOM 2841 C CA . SER A 1 364 ? 23.081 -15.769 -28.735 1.00 80.81 364 SER A CA 1
ATOM 2842 C C . SER A 1 364 ? 22.172 -16.590 -29.642 1.00 80.81 364 SER A C 1
ATOM 2844 O O . SER A 1 364 ? 21.181 -17.130 -29.100 1.00 80.81 364 SER A O 1
#

Radius of gyration: 29.79 Å; Cα contacts (8 Å, |Δi|>4): 795; chains: 1; bounding box: 67×69×86 Å

Secondary structure (DSSP, 8-state):
----EE-TTT-PEEPTT--B-TTT--B-----TTHHHHHHHHHHHHHHHHHHHHHHHHHHHHHHHHHHHTTS----------------PPPPEEEE--PSP-TT---EEEEEEEEEEEEETTEEEEEEEEEE-S--EEEE---B--TTSEEEEEEEEEEESS-EEEEEEEEEEE-SSTT-PEEEEEETTEEEEEEEPPBSS--EEEEEEEEEE-SEEEEEEEEEES-SS---EEEEEEEETTEEEEGGG-SEEE-B-SSTTS-SEEEES-SEEEEEEES-GGGTPEEEEEEEESEEEEEEETT-SSS--EEEEEE--TT-EEEEEEEE---SSEEEEEEEESTTS-S--S-TTSSEEEEEEE--

Mean predicted aligned error: 15.33 Å

Foldseek 3Di:
DDDFDADPPPRDTDDPPDQADPVPRDGNDDDDPPVVVVVVVVVVVCVVVVVVVVVVVVVVVVVVVVVVVVVPDDDDDDDDDDDPPPDPWDDKDKAFDPDDDFDQAWAKFWALVQWDWADDPVAIKTKTKIWTQHFKWWKAWFFDADPVFFTAKFKAKDFDAAWDWWKKKWWKAWLWPPPAFWKWKDKQNHTQDIDGHGNPSTIMIIIGGGDTDHGTMIMMMMGGGNDPGTTIMITQWMDTHPDIDGNLQTQAIAHDDPDLPRTHIDIPPFFKKKWKWWDDPVPPTDTQDMDRWADWHWYAHPPDPDDDRIDITGDAHHRGITMDMGGDHDDQAKTKMKMFIPPPCPRDHPDPPRRIYIDIDGHD

pLDDT: mean 80.18, std 18.45, range [28.48, 98.56]

Nearest PDB structures (foldseek):
  7ay3-assembly1_A  TM=6.612E-01  e=7.898E-03  uncultured bacterium
  1ux7-assembly1_A  TM=6.431E-01  e=8.697E-03  Paenibacillus polymyxa
  3zm8-assembly1_A  TM=5.160E-01  e=5.118E-03  Podospora anserina S mat+
  6kka-assembly2_B  TM=6.884E-01  e=9.680E-02  Bacillus sp. 41M-1
  2dck-assembly1_A  TM=6.753E-01  e=1.119E-01  Bacillus sp. 41M-1

Sequence (364 aa):
MGTIRYCKKCGATLPEGVNVCPNCGMLQTSSSKSVLSAIIVVMLVTALLGVSFFMMLEDISKESERFFENSNNGNSMGDEGGNNSFVSQGEIMLLKDFSSPGWEEFDYAVEPSGVRVISTGTGYVIEADVRNLGLCEARSNYGWWSSDGRSCWGEWDFEFNDSETVDIQLRVGDNSPEPGAEYRVELDGSHLGDFQVPADDSWYIVIIPDVFVSAGKHTVFVGTYEMDFHPDYYLDYIKIGDLRLEGEEYSRSGGNDPNSDLQGLWVEPSDVKVQFWDGSPNDGGVLISEKTVGVPQVASDHKHLYLNNTFVTHFIPSNGVYTVNVSWDGSREFHKIYVVVDPYDELEEVDETNNVAVKTVNLS

Solvent-accessible surface area (backbone atoms only — not comparable to full-atom values): 20440 Å² total; per-residue (Å²): 133,85,83,86,44,63,36,91,88,78,64,47,79,46,63,90,93,65,49,50,36,91,89,75,69,50,69,60,81,77,91,66,88,68,58,65,63,54,53,55,52,51,54,55,52,51,52,56,52,48,55,55,51,51,58,53,50,56,55,51,53,59,52,51,54,58,56,55,66,68,70,74,74,76,80,94,81,80,92,80,93,76,88,73,82,73,76,79,59,54,79,72,43,80,41,82,46,84,68,80,68,65,90,74,32,28,28,56,38,31,48,46,87,39,50,44,78,43,84,52,101,88,42,32,34,41,35,37,40,39,32,21,74,22,61,37,27,18,34,32,54,56,32,26,67,33,99,87,32,46,11,35,25,36,30,34,73,47,77,38,88,61,65,47,71,28,46,38,36,35,38,35,33,17,67,18,68,84,78,26,50,52,36,39,36,25,52,73,82,41,82,73,50,74,50,72,43,60,41,69,74,48,44,27,40,37,37,42,38,68,40,76,44,62,51,42,80,48,35,42,38,44,30,28,56,66,44,96,53,54,45,33,40,38,27,43,32,40,30,55,60,92,49,75,45,57,31,50,64,36,48,28,25,25,28,33,57,101,58,92,88,50,59,9,50,43,53,45,70,64,49,45,39,37,38,34,22,51,32,52,79,91,74,78,28,46,80,70,46,77,41,77,47,46,57,77,35,64,28,35,47,66,86,63,96,61,98,79,46,67,53,76,42,19,35,47,54,53,70,27,74,38,78,46,78,44,80,42,83,77,71,78,41,80,45,40,40,28,40,29,43,52,82,76,72,80,68,78,49,74,50,83,82,38,25,60,19,62,35,80,46,75,43,128